Protein AF-A0A3B3ZBQ8-F1 (afdb_monomer_lite)

Secondary structure (DSSP, 8-state):
-PPPEEEEEEETTEEEEEEE-----SS-HHHHHHHHHHHHHHHHHHHHHHHHHHTT-HHHHHHHHHHHHHHHHHHHHHHHHHHT---------HHHHHHHHHHHHHHHHHHHHHHHHHHHHHHHHHHHHHHHHHHHHHHHHHHHHHHHHHHHHHHHHHHHHHHHHHHHHHHHHHHHHHHHHHHHHHHHHHHHHHHHHHHHHHHHHHHHHHHHHHHHHHHHHHHHHHHHHHHHHHHHHHHHHHHHHHHHHHHHHHHHHHHHHHHHHHHHHHHHHHTTPPPPP------------------------------------

Structure (mmCIF, N/CA/C/O backbone):
data_AF-A0A3B3ZBQ8-F1
#
_entry.id   AF-A0A3B3ZBQ8-F1
#
loop_
_atom_site.group_PDB
_atom_site.id
_atom_site.type_symbol
_atom_site.label_atom_id
_atom_site.label_alt_id
_atom_site.label_comp_id
_atom_site.label_asym_id
_atom_site.label_entity_id
_atom_site.label_seq_id
_atom_site.pdbx_PDB_ins_code
_atom_site.Cartn_x
_atom_site.Cartn_y
_atom_site.Cartn_z
_atom_site.occupancy
_atom_site.B_iso_or_equiv
_atom_site.auth_seq_id
_atom_site.auth_comp_id
_atom_site.auth_asym_id
_atom_site.auth_atom_id
_atom_site.pdbx_PDB_model_num
ATOM 1 N N . MET A 1 1 ? 79.079 27.657 -55.762 1.00 38.38 1 MET A N 1
ATOM 2 C CA . MET A 1 1 ? 77.799 27.705 -56.500 1.00 38.38 1 MET A CA 1
ATOM 3 C C . MET A 1 1 ? 76.818 28.435 -55.604 1.00 38.38 1 MET A C 1
ATOM 5 O O . MET A 1 1 ? 76.454 27.880 -54.581 1.00 38.38 1 MET A O 1
ATOM 9 N N . HIS A 1 2 ? 76.518 29.702 -55.894 1.00 36.97 2 HIS A N 1
ATOM 10 C CA . HIS A 1 2 ? 75.543 30.474 -55.121 1.00 36.97 2 HIS A CA 1
ATOM 11 C C . HIS A 1 2 ? 74.153 30.200 -55.690 1.00 36.97 2 HIS A C 1
ATOM 13 O O . HIS A 1 2 ? 73.932 30.408 -56.883 1.00 36.97 2 HIS A O 1
ATOM 19 N N . THR A 1 3 ? 73.242 29.708 -54.856 1.00 39.22 3 THR A N 1
ATOM 20 C CA . THR A 1 3 ? 71.866 29.401 -55.254 1.00 39.22 3 THR A CA 1
ATOM 21 C C . THR A 1 3 ? 70.959 30.504 -54.725 1.00 39.22 3 THR A C 1
ATOM 23 O O . THR A 1 3 ? 70.872 30.712 -53.517 1.00 39.22 3 THR A O 1
ATOM 26 N N . TYR A 1 4 ? 70.309 31.238 -55.626 1.00 40.91 4 TYR A N 1
ATOM 27 C CA . TYR A 1 4 ? 69.348 32.277 -55.266 1.00 40.91 4 TYR A CA 1
ATOM 28 C C . TYR A 1 4 ? 67.950 31.665 -55.195 1.00 40.91 4 TYR A C 1
ATOM 30 O O . TYR A 1 4 ? 67.520 31.016 -56.147 1.00 40.91 4 TYR A O 1
ATOM 38 N N . CYS A 1 5 ? 67.242 31.882 -54.087 1.00 38.03 5 CYS A N 1
ATOM 39 C CA . CYS A 1 5 ? 65.836 31.517 -53.957 1.00 38.03 5 CYS A CA 1
ATOM 40 C C . CYS A 1 5 ? 65.014 32.806 -53.856 1.00 38.03 5 CYS A C 1
ATOM 42 O O . CYS A 1 5 ? 65.207 33.599 -52.933 1.00 38.03 5 CYS A O 1
ATOM 44 N N . PHE A 1 6 ? 64.143 33.042 -54.837 1.00 39.78 6 PHE A N 1
ATOM 45 C CA . PHE A 1 6 ? 63.241 34.190 -54.849 1.00 39.78 6 PHE A CA 1
ATOM 46 C C . PHE A 1 6 ? 61.875 33.734 -54.354 1.00 39.78 6 PHE A C 1
ATOM 48 O O . PHE A 1 6 ? 61.225 32.919 -55.003 1.00 39.78 6 PHE A O 1
ATOM 55 N N . ILE A 1 7 ? 61.447 34.264 -53.211 1.00 43.44 7 ILE A N 1
ATOM 56 C CA . ILE A 1 7 ? 60.104 34.028 -52.683 1.00 43.44 7 ILE A CA 1
ATOM 57 C C . ILE A 1 7 ? 59.289 35.291 -52.951 1.00 43.44 7 ILE A C 1
ATOM 59 O O . ILE A 1 7 ? 59.599 36.370 -52.441 1.00 43.44 7 ILE A O 1
ATOM 63 N N . THR A 1 8 ? 58.273 35.162 -53.801 1.00 39.56 8 THR A N 1
ATOM 64 C CA . THR A 1 8 ? 57.335 36.231 -54.148 1.00 39.56 8 THR A CA 1
ATOM 65 C C . THR A 1 8 ? 56.015 36.008 -53.422 1.00 39.56 8 THR A C 1
ATOM 67 O O . THR A 1 8 ? 55.265 35.088 -53.737 1.00 39.56 8 THR A O 1
ATOM 70 N N . SER A 1 9 ? 55.720 36.873 -52.453 1.00 40.28 9 SER A N 1
ATOM 71 C CA . SER A 1 9 ? 54.453 36.850 -51.718 1.00 40.28 9 SER A CA 1
ATOM 72 C C . SER A 1 9 ? 53.522 37.940 -52.247 1.00 40.28 9 SER A C 1
ATOM 74 O O . SER A 1 9 ? 53.894 39.115 -52.295 1.00 40.28 9 SER A O 1
ATOM 76 N N . PHE A 1 10 ? 52.304 37.554 -52.635 1.00 40.81 10 PHE A N 1
ATOM 77 C CA . PHE A 1 10 ? 51.291 38.460 -53.180 1.00 40.81 10 PHE A CA 1
ATOM 78 C C . PHE A 1 10 ? 50.211 38.766 -52.140 1.00 40.81 10 PHE A C 1
ATOM 80 O O . PHE A 1 10 ? 49.531 37.866 -51.653 1.00 40.81 10 PHE A O 1
ATOM 87 N N . SER A 1 11 ? 50.021 40.050 -51.836 1.00 35.50 11 SER A N 1
ATOM 88 C CA . SER A 1 11 ? 48.828 40.564 -51.156 1.00 35.50 11 SER A CA 1
ATOM 89 C C . SER A 1 11 ? 48.159 41.601 -52.053 1.00 35.50 11 SER A C 1
ATOM 91 O O . SER A 1 11 ? 48.844 42.270 -52.828 1.00 35.50 11 SER A O 1
ATOM 93 N N . LEU A 1 12 ? 46.828 41.716 -51.964 1.00 45.41 12 LEU A N 1
ATOM 94 C CA . LEU A 1 12 ? 45.914 42.256 -52.984 1.00 45.41 12 LEU A CA 1
ATOM 95 C C . LEU A 1 12 ? 46.216 43.656 -53.561 1.00 45.41 12 LEU A C 1
ATOM 97 O O . LEU A 1 12 ? 45.524 44.050 -54.490 1.00 45.41 12 LEU A O 1
ATOM 101 N N . ASN A 1 13 ? 47.210 44.404 -53.073 1.00 38.91 13 ASN A N 1
ATOM 102 C CA . ASN A 1 13 ? 47.628 45.684 -53.662 1.00 38.91 13 ASN A CA 1
ATOM 103 C C . ASN A 1 13 ? 49.138 45.997 -53.573 1.00 38.91 13 ASN A C 1
ATOM 105 O O . ASN A 1 13 ? 49.531 47.127 -53.848 1.00 38.91 13 ASN A O 1
ATOM 109 N N . HIS A 1 14 ? 50.011 45.046 -53.218 1.00 37.78 14 HIS A N 1
ATOM 110 C CA . HIS A 1 14 ? 51.462 45.284 -53.257 1.00 37.78 14 HIS A CA 1
ATOM 111 C C . HIS A 1 14 ? 52.263 43.982 -53.393 1.00 37.78 14 HIS A C 1
ATOM 113 O O . HIS A 1 14 ? 52.005 43.006 -52.688 1.00 37.78 14 HIS A O 1
ATOM 119 N N . CYS A 1 15 ? 53.265 43.990 -54.277 1.00 40.03 15 CYS A N 1
ATOM 120 C CA . CYS A 1 15 ? 54.221 42.895 -54.440 1.00 40.03 15 CYS A CA 1
ATOM 121 C C . CYS A 1 15 ? 55.494 43.216 -53.649 1.00 40.03 15 CYS A C 1
ATOM 123 O O . CYS A 1 15 ? 56.128 44.243 -53.898 1.00 40.03 15 CYS A O 1
ATOM 125 N N . TYR A 1 16 ? 55.880 42.340 -52.720 1.00 39.16 16 TYR A N 1
ATOM 126 C CA . TYR A 1 16 ? 57.160 42.426 -52.017 1.00 39.16 16 TYR A CA 1
ATOM 127 C C . TYR A 1 16 ? 58.038 41.247 -52.434 1.00 39.16 16 TYR A C 1
ATOM 129 O O . TYR A 1 16 ? 57.636 40.090 -52.328 1.00 39.16 16 TYR A O 1
ATOM 137 N N . VAL A 1 17 ? 59.235 41.554 -52.938 1.00 40.78 17 VAL A N 1
ATOM 138 C CA . VAL A 1 17 ? 60.257 40.559 -53.281 1.00 40.78 17 VAL A CA 1
ATOM 139 C C . VAL A 1 17 ? 61.280 40.558 -52.156 1.00 40.78 17 VAL A C 1
ATOM 141 O O . VAL A 1 17 ? 62.026 41.523 -51.995 1.00 40.78 17 VAL A O 1
ATOM 144 N N . THR A 1 18 ? 61.308 39.495 -51.358 1.00 43.88 18 THR A N 1
ATOM 145 C CA . THR A 1 18 ? 62.316 39.339 -50.306 1.00 43.88 18 THR A CA 1
ATOM 146 C C . THR A 1 18 ? 63.452 38.476 -50.840 1.00 43.88 18 THR A C 1
ATOM 148 O O . THR A 1 18 ? 63.268 37.299 -51.144 1.00 43.88 18 THR A O 1
ATOM 151 N N . GLN A 1 19 ? 64.637 39.073 -50.979 1.00 38.88 19 GLN A N 1
ATOM 152 C CA . GLN A 1 19 ? 65.845 38.374 -51.406 1.00 38.88 19 GLN A CA 1
ATOM 153 C C . GLN A 1 19 ? 66.508 37.730 -50.185 1.00 38.88 19 GLN A C 1
ATOM 155 O O . GLN A 1 19 ? 67.055 38.428 -49.333 1.00 38.88 19 GLN A O 1
ATOM 160 N N . VAL A 1 20 ? 66.446 36.402 -50.087 1.00 44.41 20 VAL A N 1
ATOM 161 C CA . VAL A 1 20 ? 67.058 35.656 -48.979 1.00 44.41 20 VAL A CA 1
ATOM 162 C C . VAL A 1 20 ? 68.385 35.063 -49.445 1.00 44.41 20 VAL A C 1
ATOM 164 O O . VAL A 1 20 ? 68.441 34.315 -50.421 1.00 44.41 20 VAL A O 1
ATOM 167 N N . TYR A 1 21 ? 69.467 35.428 -48.755 1.00 39.44 21 TYR A N 1
ATOM 168 C CA . TYR A 1 21 ? 70.823 34.960 -49.035 1.00 39.44 21 TYR A CA 1
ATOM 169 C C . TYR A 1 21 ? 71.091 33.674 -48.247 1.00 39.44 21 TYR A C 1
ATOM 171 O O . TYR A 1 21 ? 71.061 33.689 -47.018 1.00 39.44 21 TYR A O 1
ATOM 179 N N . LEU A 1 22 ? 71.345 32.560 -48.936 1.00 49.56 22 LEU A N 1
ATOM 180 C CA . LEU A 1 22 ? 71.724 31.295 -48.302 1.00 49.56 22 LEU A CA 1
ATOM 181 C C . LEU A 1 22 ? 73.200 31.009 -48.583 1.00 49.56 22 LEU A C 1
ATOM 183 O O . LEU A 1 22 ? 73.598 30.665 -49.696 1.00 49.56 22 LEU A O 1
ATOM 187 N N . GLU A 1 23 ? 74.022 31.184 -47.552 1.00 40.66 23 GLU A N 1
ATOM 188 C CA . GLU A 1 23 ? 75.456 30.923 -47.605 1.00 40.66 23 GLU A CA 1
ATOM 189 C C . GLU A 1 23 ? 75.721 29.416 -47.471 1.00 40.66 23 GLU A C 1
ATOM 191 O O . GLU A 1 23 ? 75.316 28.769 -46.505 1.00 40.66 23 GLU A O 1
ATOM 196 N N . SER A 1 24 ? 76.353 28.829 -48.490 1.00 45.34 24 SER A N 1
ATOM 197 C CA . SER A 1 24 ? 76.586 27.384 -48.575 1.00 45.34 24 SER A CA 1
ATOM 198 C C . SER A 1 24 ? 77.761 26.960 -47.692 1.00 45.34 24 SER A C 1
ATOM 200 O O . SER A 1 24 ? 78.919 27.192 -48.039 1.00 45.34 24 SER A O 1
ATOM 202 N N . ARG A 1 25 ? 77.470 26.296 -46.568 1.00 49.44 25 ARG A N 1
ATOM 203 C CA . ARG A 1 25 ? 78.462 25.599 -45.733 1.00 49.44 25 ARG A CA 1
ATOM 204 C C . ARG A 1 25 ? 78.561 24.126 -46.183 1.00 49.44 25 ARG A C 1
ATOM 206 O O . ARG A 1 25 ? 77.513 23.510 -46.362 1.00 49.44 25 ARG A O 1
ATOM 213 N N . PRO A 1 26 ? 79.761 23.546 -46.392 1.00 50.75 26 PRO A N 1
ATOM 214 C CA . PRO A 1 26 ? 79.915 22.351 -47.230 1.00 50.75 26 PRO A CA 1
ATOM 215 C C . PRO A 1 26 ? 79.671 20.996 -46.542 1.00 50.75 26 PRO A C 1
ATOM 217 O O . PRO A 1 26 ? 79.907 19.973 -47.171 1.00 50.75 26 PRO A O 1
ATOM 220 N N . ASP A 1 27 ? 79.143 20.949 -45.319 1.00 50.38 27 ASP A N 1
ATOM 221 C CA . ASP A 1 27 ? 78.947 19.689 -44.592 1.00 50.38 27 ASP A CA 1
ATOM 222 C C . ASP A 1 27 ? 77.477 19.517 -44.197 1.00 50.38 27 ASP A C 1
ATOM 224 O O . ASP A 1 27 ? 77.058 20.024 -43.160 1.00 50.38 27 ASP A O 1
ATOM 228 N N . THR A 1 28 ? 76.693 18.864 -45.071 1.00 56.41 28 THR A N 1
ATOM 229 C CA . THR A 1 28 ? 75.415 18.124 -44.852 1.00 56.41 28 THR A CA 1
ATOM 230 C C . THR A 1 28 ? 74.506 18.196 -46.094 1.00 56.41 28 THR A C 1
ATOM 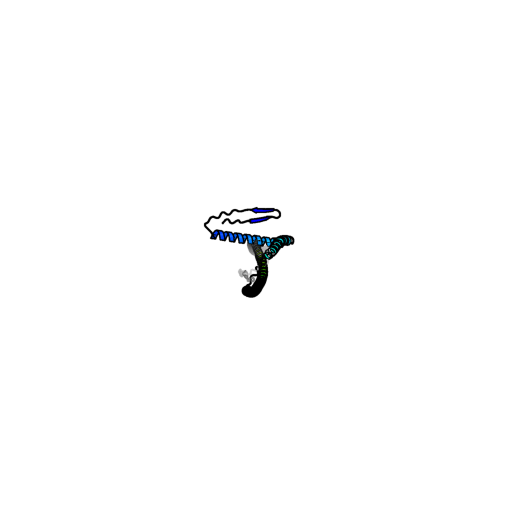232 O O . THR A 1 28 ? 73.395 18.727 -46.068 1.00 56.41 28 THR A O 1
ATOM 235 N N . ALA A 1 29 ? 74.967 17.630 -47.215 1.00 56.66 29 ALA A N 1
ATOM 236 C CA . ALA A 1 29 ? 74.218 17.610 -48.478 1.00 56.66 29 ALA A CA 1
ATOM 237 C C . ALA A 1 29 ? 72.830 16.936 -48.362 1.00 56.66 29 ALA A C 1
ATOM 239 O O . ALA A 1 29 ? 71.871 17.392 -48.982 1.00 56.66 29 ALA A O 1
ATOM 240 N N . GLU A 1 30 ? 72.691 15.909 -47.517 1.00 56.16 30 GLU A N 1
ATOM 241 C CA . GLU A 1 30 ? 71.420 15.190 -47.326 1.00 56.16 30 GLU A CA 1
ATOM 242 C C . GLU A 1 30 ? 70.378 16.007 -46.545 1.00 56.16 30 GLU A C 1
ATOM 244 O O . GLU A 1 30 ? 69.201 16.024 -46.908 1.00 56.16 30 GLU A O 1
ATOM 249 N N . SER A 1 31 ? 70.807 16.758 -45.523 1.00 55.59 31 SER A N 1
ATOM 250 C CA . SER A 1 31 ? 69.916 17.648 -44.762 1.00 55.59 31 SER A CA 1
ATOM 251 C C . SER A 1 31 ? 69.449 18.825 -45.622 1.00 55.59 31 SER A C 1
ATOM 253 O O . SER A 1 31 ? 68.286 19.230 -45.571 1.00 55.59 31 SER A O 1
ATOM 255 N N . HIS A 1 32 ? 70.322 19.339 -46.493 1.00 58.81 32 HIS A N 1
ATOM 256 C CA . HIS A 1 32 ? 69.963 20.406 -47.425 1.00 58.81 32 HIS A CA 1
ATOM 257 C C . HIS A 1 32 ? 68.934 19.935 -48.467 1.00 58.81 32 HIS A C 1
ATOM 259 O O . HIS A 1 32 ? 67.969 20.641 -48.752 1.00 58.81 32 HIS A O 1
ATOM 265 N N . GLN A 1 33 ? 69.068 18.705 -48.973 1.00 62.50 33 GLN A N 1
ATOM 266 C CA . GLN A 1 33 ? 68.118 18.124 -49.925 1.00 62.50 33 GLN A CA 1
ATOM 267 C C . GLN A 1 33 ? 66.750 17.815 -49.294 1.00 62.50 33 GLN A C 1
ATOM 269 O O . GLN A 1 33 ? 65.720 17.980 -49.951 1.00 62.50 33 GLN A O 1
ATOM 274 N N . HIS A 1 34 ? 66.721 17.399 -48.025 1.00 62.59 34 HIS A N 1
ATOM 275 C CA . HIS A 1 34 ? 65.474 17.170 -47.293 1.00 62.59 34 HIS A CA 1
ATOM 276 C C . HIS A 1 34 ? 64.717 18.478 -47.021 1.00 62.59 34 HIS A C 1
ATOM 278 O O . HIS A 1 34 ? 63.519 18.553 -47.284 1.00 62.59 34 HIS A O 1
ATOM 284 N N . ASN A 1 35 ? 65.425 19.531 -46.600 1.00 66.25 35 ASN A N 1
ATOM 285 C CA . ASN A 1 35 ? 64.828 20.853 -46.402 1.00 66.25 35 ASN A CA 1
ATOM 286 C C . ASN A 1 35 ? 64.295 21.451 -47.713 1.00 66.25 35 ASN A C 1
ATOM 288 O O . ASN A 1 35 ? 63.220 22.040 -47.720 1.00 66.25 35 ASN A O 1
ATOM 292 N N . LEU A 1 36 ? 64.990 21.247 -48.838 1.00 61.31 36 LEU A N 1
ATOM 293 C CA . LEU A 1 36 ? 64.499 21.678 -50.151 1.00 61.31 36 LEU A CA 1
ATOM 294 C C . LEU A 1 36 ? 63.245 20.914 -50.596 1.00 61.31 36 LEU A C 1
ATOM 296 O O . LEU A 1 36 ? 62.376 21.512 -51.221 1.00 61.31 36 LEU A O 1
ATOM 300 N N . ARG A 1 37 ? 63.121 19.620 -50.266 1.00 66.12 37 ARG A N 1
ATOM 301 C CA . ARG A 1 37 ? 61.885 18.859 -50.525 1.00 66.12 37 ARG A CA 1
ATOM 302 C C . ARG A 1 37 ? 60.722 19.361 -49.682 1.00 66.12 37 ARG A C 1
ATOM 304 O O . ARG A 1 37 ? 59.669 19.617 -50.244 1.00 66.12 37 ARG A O 1
ATOM 311 N N . MET A 1 38 ? 60.939 19.557 -48.383 1.00 65.06 38 MET A N 1
ATOM 312 C CA . MET A 1 38 ? 59.916 20.089 -47.478 1.00 65.06 38 MET A CA 1
ATOM 313 C C . MET A 1 38 ? 59.425 21.465 -47.935 1.00 65.06 38 MET A C 1
ATOM 315 O O . MET A 1 38 ? 58.224 21.686 -48.034 1.00 65.06 38 MET A O 1
ATOM 319 N N . LEU A 1 39 ? 60.345 22.357 -48.315 1.00 68.94 39 LEU A N 1
ATOM 320 C CA . LEU A 1 39 ? 59.983 23.678 -48.824 1.00 68.94 39 LEU A CA 1
ATOM 321 C C . LEU A 1 39 ? 59.207 23.591 -50.150 1.00 68.94 39 LEU A C 1
ATOM 323 O O . LEU A 1 39 ? 58.294 24.373 -50.383 1.00 68.94 39 LEU A O 1
ATOM 327 N N . ASN A 1 40 ? 59.551 22.643 -51.025 1.00 69.25 40 ASN A N 1
ATOM 328 C CA . ASN A 1 40 ? 58.870 22.455 -52.308 1.00 69.25 40 ASN A CA 1
ATOM 329 C C . ASN A 1 40 ? 57.463 21.849 -52.149 1.00 69.25 40 ASN A C 1
ATOM 331 O O . ASN A 1 40 ? 56.545 22.212 -52.887 1.00 69.25 40 ASN A O 1
ATOM 335 N N . ASP A 1 41 ? 57.282 20.969 -51.164 1.00 67.06 41 ASP A N 1
ATOM 336 C CA . ASP A 1 41 ? 55.982 20.393 -50.813 1.00 67.06 41 ASP A CA 1
ATOM 337 C C . ASP A 1 41 ? 55.073 21.446 -50.158 1.00 67.06 41 ASP A C 1
ATOM 339 O O . ASP A 1 41 ? 53.898 21.551 -50.512 1.00 67.06 41 ASP A O 1
ATOM 343 N N . GLU A 1 42 ? 55.617 22.294 -49.279 1.00 67.38 42 GLU A N 1
ATOM 344 C CA . GLU A 1 42 ? 54.887 23.427 -48.695 1.00 67.38 42 GLU A CA 1
ATOM 345 C C . GLU A 1 42 ? 54.507 24.470 -49.756 1.00 67.38 42 GLU A C 1
ATOM 347 O O . GLU A 1 42 ? 53.364 24.926 -49.799 1.00 67.38 42 GLU A O 1
ATOM 352 N N . VAL A 1 43 ? 55.422 24.809 -50.671 1.00 65.25 43 VAL A N 1
ATOM 353 C CA . VAL A 1 43 ? 55.133 25.715 -51.796 1.00 65.25 43 VAL A CA 1
ATOM 354 C C . VAL A 1 43 ? 54.084 25.111 -52.734 1.00 65.25 43 VAL A C 1
ATOM 356 O O . VAL A 1 43 ? 53.203 25.842 -53.187 1.00 65.25 43 VAL A O 1
ATOM 359 N N . SER A 1 44 ? 54.112 23.795 -52.975 1.00 67.31 44 SER A N 1
ATOM 360 C CA . SER A 1 44 ? 53.078 23.104 -53.761 1.00 67.31 44 SER A CA 1
ATOM 361 C C . SER A 1 44 ? 51.716 23.142 -53.077 1.00 67.31 44 SER A C 1
ATOM 363 O O . SER A 1 44 ? 50.730 23.462 -53.733 1.00 67.31 44 SER A O 1
ATOM 365 N N . GLN A 1 45 ? 51.644 22.894 -51.765 1.00 58.62 45 GLN A N 1
ATOM 366 C CA . GLN A 1 45 ? 50.386 23.000 -51.018 1.00 58.62 45 GLN A CA 1
ATOM 367 C C . GLN A 1 45 ? 49.840 24.430 -51.023 1.00 58.62 45 GLN A C 1
ATOM 369 O O . GLN A 1 45 ? 48.645 24.636 -51.227 1.00 58.62 45 GLN A O 1
ATOM 374 N N . ILE A 1 46 ? 50.703 25.436 -50.859 1.00 64.31 46 ILE A N 1
ATOM 375 C CA . ILE A 1 46 ? 50.297 26.844 -50.926 1.00 64.31 46 ILE A CA 1
ATOM 376 C C . ILE A 1 46 ? 49.816 27.198 -52.340 1.00 64.31 46 ILE A C 1
ATOM 378 O O . ILE A 1 46 ? 48.799 27.880 -52.482 1.00 64.31 46 ILE A O 1
ATOM 382 N N . GLN A 1 47 ? 50.486 26.717 -53.391 1.00 53.78 47 GLN A N 1
ATOM 383 C CA . GLN A 1 47 ? 50.047 26.900 -54.778 1.00 53.78 47 GLN A CA 1
ATOM 384 C C . GLN A 1 47 ? 48.714 26.203 -55.061 1.00 53.78 47 GLN A C 1
ATOM 386 O O . GLN A 1 47 ? 47.863 26.789 -55.723 1.00 53.78 47 GLN A O 1
ATOM 391 N N . GLU A 1 48 ? 48.495 25.003 -54.529 1.00 61.78 48 GLU A N 1
ATOM 392 C CA . GLU A 1 48 ? 47.262 24.237 -54.706 1.00 61.78 48 GLU A CA 1
ATOM 393 C C . GLU A 1 48 ? 46.078 24.910 -53.995 1.00 61.78 48 GLU A C 1
ATOM 395 O O . GLU A 1 48 ? 45.030 25.129 -54.602 1.00 61.78 48 GLU A O 1
ATOM 400 N N . VAL A 1 49 ? 46.272 25.355 -52.750 1.00 59.81 49 VAL A N 1
ATOM 401 C CA . VAL A 1 49 ? 45.277 26.125 -51.985 1.00 59.81 49 VAL A CA 1
ATOM 402 C C . VAL A 1 49 ? 44.980 27.465 -52.659 1.00 59.81 49 VAL A C 1
ATOM 404 O O . VAL A 1 49 ? 43.822 27.875 -52.742 1.00 59.81 49 VAL A O 1
ATOM 407 N N . THR A 1 50 ? 45.999 28.122 -53.216 1.00 59.72 50 THR A N 1
ATOM 408 C CA . THR A 1 50 ? 45.830 29.356 -53.996 1.00 59.72 50 THR A CA 1
ATOM 409 C C . THR A 1 50 ? 45.031 29.089 -55.272 1.00 59.72 50 THR A C 1
ATOM 411 O O . THR A 1 50 ? 44.130 29.858 -55.592 1.00 59.72 50 THR A O 1
ATOM 414 N N . LEU A 1 51 ? 45.279 27.979 -55.969 1.00 57.59 51 LEU A N 1
ATOM 415 C CA . LEU A 1 51 ? 44.546 27.594 -57.177 1.00 57.59 51 LEU A CA 1
ATOM 416 C C . LEU A 1 51 ? 43.074 27.262 -56.876 1.00 57.59 51 LEU A C 1
ATOM 418 O O . LEU A 1 51 ? 42.189 27.641 -57.643 1.00 57.59 51 LEU A O 1
ATOM 422 N N . MET A 1 52 ? 42.797 26.627 -55.732 1.00 57.53 52 MET A N 1
ATOM 423 C CA . MET A 1 52 ? 41.430 26.351 -55.276 1.00 57.53 52 MET A CA 1
ATOM 424 C C . MET A 1 52 ? 40.687 27.625 -54.834 1.00 57.53 52 MET A C 1
ATOM 426 O O . MET A 1 52 ? 39.519 27.795 -55.182 1.00 57.53 52 MET A O 1
ATOM 430 N N . LEU A 1 53 ? 41.355 28.557 -54.138 1.00 51.78 53 LEU A N 1
ATOM 431 C CA . LEU A 1 53 ? 40.783 29.857 -53.743 1.00 51.78 53 LEU A CA 1
ATOM 432 C C . LEU A 1 53 ? 40.540 30.789 -54.942 1.00 51.78 53 LEU A C 1
ATOM 434 O O . LEU A 1 53 ? 39.524 31.481 -54.991 1.00 51.78 53 LEU A O 1
ATOM 438 N N . PHE A 1 54 ? 41.434 30.792 -55.935 1.00 50.69 54 PHE A N 1
ATOM 439 C CA . PHE A 1 54 ? 41.272 31.584 -57.160 1.00 50.69 54 PHE A CA 1
ATOM 440 C C . PHE A 1 54 ? 40.248 30.987 -58.145 1.00 50.69 54 PHE A C 1
ATOM 442 O O . PHE A 1 54 ? 39.707 31.721 -58.975 1.00 50.69 54 PHE A O 1
ATOM 449 N N . GLY A 1 55 ? 39.914 29.696 -58.020 1.00 49.34 55 GLY A N 1
ATOM 450 C CA . GLY A 1 55 ? 38.963 28.978 -58.879 1.00 49.34 55 GLY A CA 1
ATOM 451 C C . GLY A 1 55 ? 37.489 29.398 -58.759 1.00 49.34 55 GLY A C 1
ATOM 452 O O . GLY A 1 55 ? 36.664 28.928 -59.538 1.00 49.34 55 GLY A O 1
ATOM 453 N N . HIS A 1 56 ? 37.142 30.293 -57.829 1.00 52.62 56 HIS A N 1
ATOM 454 C CA . HIS A 1 56 ? 35.759 30.729 -57.588 1.00 52.62 56 HIS A CA 1
ATOM 455 C C . HIS A 1 56 ? 35.403 32.123 -58.147 1.00 52.62 56 HIS A C 1
ATOM 457 O O . HIS A 1 56 ? 34.279 32.579 -57.932 1.00 52.62 56 HIS A O 1
ATOM 463 N N . SER A 1 57 ? 36.290 32.811 -58.889 1.00 53.28 57 SER A N 1
ATOM 464 C CA . SER A 1 57 ? 35.966 34.127 -59.480 1.00 53.28 57 SER A CA 1
ATOM 465 C C . SER A 1 57 ? 36.268 34.231 -60.990 1.00 53.28 57 SER A C 1
ATOM 467 O O . SER A 1 57 ? 37.369 33.891 -61.428 1.00 53.28 57 SER A O 1
ATOM 469 N N . PRO A 1 58 ? 35.338 34.761 -61.814 1.00 53.78 58 PRO A N 1
ATOM 470 C CA . PRO A 1 58 ? 35.532 34.902 -63.262 1.00 53.78 58 PRO A CA 1
ATOM 471 C C . PRO A 1 58 ? 36.589 35.955 -63.651 1.00 53.78 58 PRO A C 1
ATOM 473 O O . PRO A 1 58 ? 37.016 35.985 -64.802 1.00 53.78 58 PRO A O 1
ATOM 476 N N . LEU A 1 59 ? 37.059 36.788 -62.710 1.00 56.34 59 LEU A N 1
ATOM 477 C CA . LEU A 1 59 ? 38.167 37.722 -62.949 1.00 56.34 59 LEU A CA 1
ATOM 478 C C . LEU A 1 59 ? 39.543 37.029 -62.990 1.00 56.34 59 LEU A C 1
ATOM 480 O O . LEU A 1 59 ? 40.451 37.534 -63.644 1.00 56.34 59 LEU A O 1
ATOM 484 N N . SER A 1 60 ? 39.715 35.868 -62.347 1.00 56.72 60 SER A N 1
ATOM 485 C CA . SER A 1 60 ? 41.012 35.171 -62.250 1.00 56.72 60 SER A CA 1
ATOM 486 C C . SER A 1 60 ? 41.483 34.554 -63.575 1.00 56.72 60 SER A C 1
ATOM 488 O O . SER A 1 60 ? 42.652 34.684 -63.946 1.00 56.72 60 SER A O 1
ATOM 490 N N . LEU A 1 61 ? 40.561 33.955 -64.335 1.00 56.22 61 LEU A N 1
ATOM 491 C CA . LEU A 1 61 ? 40.835 33.388 -65.663 1.00 56.22 61 LEU A CA 1
ATOM 492 C C . LEU A 1 61 ? 41.340 34.452 -66.651 1.00 56.22 61 LEU A C 1
ATOM 494 O O . LEU A 1 61 ? 42.177 34.155 -67.503 1.00 56.22 61 LEU A O 1
ATOM 498 N N . PHE A 1 62 ? 40.886 35.700 -66.498 1.00 57.56 62 PHE A N 1
ATOM 499 C CA . PHE A 1 62 ? 41.299 36.825 -67.336 1.00 57.56 62 PHE A CA 1
ATOM 500 C C . PHE A 1 62 ? 42.773 37.204 -67.109 1.00 57.56 62 PHE A C 1
ATOM 502 O O . PHE A 1 62 ? 43.506 37.421 -68.071 1.00 57.56 62 PHE A O 1
ATOM 509 N N . TYR A 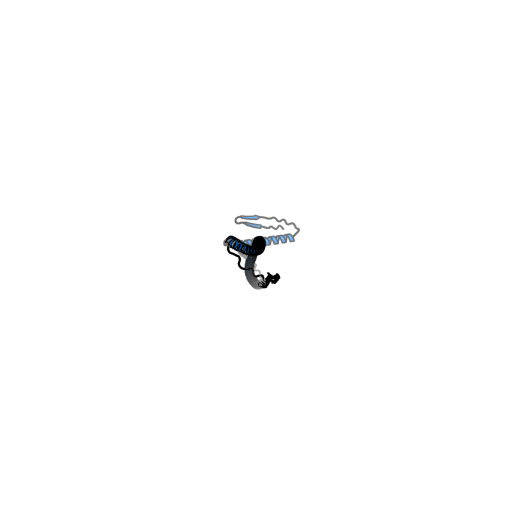1 63 ? 43.241 37.200 -65.856 1.00 58.53 63 TYR A N 1
ATOM 510 C CA . TYR A 1 63 ? 44.644 37.481 -65.521 1.00 58.53 63 TYR A CA 1
ATOM 511 C C . TYR A 1 63 ? 45.598 36.346 -65.928 1.00 58.53 63 TYR A C 1
ATOM 513 O O . TYR A 1 63 ? 46.707 36.616 -66.385 1.00 58.53 63 TYR A O 1
ATOM 521 N N . PHE A 1 64 ? 45.170 35.082 -65.828 1.00 56.28 64 PHE A N 1
ATOM 522 C CA . PHE A 1 64 ? 45.992 33.931 -66.223 1.00 56.28 64 PHE A CA 1
ATOM 523 C C . PHE A 1 64 ? 46.160 33.832 -67.752 1.00 56.28 64 PHE A C 1
ATOM 525 O O . PHE A 1 64 ? 47.269 33.613 -68.245 1.00 56.28 64 PHE A O 1
ATOM 532 N N . LEU A 1 65 ? 45.094 34.087 -68.527 1.00 56.66 65 LEU A N 1
ATOM 533 C CA . LEU A 1 65 ? 45.191 34.190 -69.991 1.00 56.66 65 LEU A CA 1
ATOM 534 C C . LEU A 1 65 ? 45.997 35.422 -70.444 1.00 56.66 65 LEU A C 1
ATOM 536 O O . LEU A 1 65 ? 46.739 35.337 -71.426 1.00 56.66 65 LEU A O 1
ATOM 540 N N . ALA A 1 66 ? 45.908 36.547 -69.726 1.00 57.62 66 ALA A N 1
ATOM 541 C CA . ALA A 1 66 ? 46.709 37.741 -70.007 1.00 57.62 66 ALA A CA 1
ATOM 542 C C . ALA A 1 66 ? 48.224 37.523 -69.799 1.00 57.62 66 ALA A C 1
ATOM 544 O O . ALA A 1 66 ? 49.027 38.234 -70.398 1.00 57.62 66 ALA A O 1
ATOM 545 N N . PHE A 1 67 ? 48.626 36.528 -68.997 1.00 57.56 67 PHE A N 1
ATOM 546 C CA . PHE A 1 67 ? 50.036 36.213 -68.737 1.00 57.56 67 PHE A CA 1
ATOM 547 C C . PHE A 1 67 ? 50.619 35.143 -69.684 1.00 57.56 67 PHE A C 1
ATOM 549 O O . PHE A 1 67 ? 51.795 35.213 -70.036 1.00 57.56 67 PHE A O 1
ATOM 556 N N . LEU A 1 68 ? 49.815 34.178 -70.160 1.00 56.00 68 LEU A N 1
ATOM 557 C CA . LEU A 1 68 ? 50.274 33.163 -71.130 1.00 56.00 68 LEU A CA 1
ATOM 558 C C . LEU A 1 68 ? 50.415 33.700 -72.564 1.00 56.00 68 LEU A C 1
ATOM 560 O O . LEU A 1 68 ? 51.245 33.216 -73.335 1.00 56.00 68 LEU A O 1
ATOM 564 N N . THR A 1 69 ? 49.613 34.698 -72.926 1.00 58.19 69 THR A N 1
ATOM 565 C CA . THR A 1 69 ? 49.583 35.298 -74.269 1.00 58.19 69 THR A CA 1
ATOM 566 C C . THR A 1 69 ? 50.919 35.908 -74.732 1.00 58.19 69 THR A C 1
ATOM 568 O O . THR A 1 69 ? 51.316 35.611 -75.862 1.00 58.19 69 THR A O 1
ATOM 571 N N . PRO A 1 70 ? 51.685 36.669 -73.921 1.00 59.44 70 PRO A N 1
ATOM 572 C CA . PRO A 1 70 ? 52.997 37.172 -74.344 1.00 59.44 70 PRO A CA 1
ATOM 573 C C . PRO A 1 70 ? 54.072 36.077 -74.462 1.00 59.44 70 PRO A C 1
ATOM 575 O O . PRO A 1 70 ? 54.947 36.180 -75.318 1.00 59.44 70 PRO A O 1
ATOM 578 N N . VAL A 1 71 ? 53.998 35.001 -73.666 1.00 60.88 71 VAL A N 1
ATOM 579 C CA . VAL A 1 71 ? 54.961 33.879 -73.713 1.00 60.88 71 VAL A CA 1
ATOM 580 C C . VAL A 1 71 ? 54.747 33.014 -74.962 1.00 60.88 71 VAL A C 1
ATOM 582 O O . VAL A 1 71 ? 55.708 32.599 -75.618 1.00 60.88 71 VAL A O 1
ATOM 585 N N . LEU A 1 72 ? 53.487 32.791 -75.346 1.00 57.91 72 LEU A N 1
ATOM 586 C CA . LEU A 1 72 ? 53.148 32.073 -76.577 1.00 57.91 72 LEU A CA 1
ATOM 587 C C . LEU A 1 72 ? 53.505 32.890 -77.835 1.00 57.91 72 LEU A C 1
ATOM 589 O O . LEU A 1 72 ? 53.954 32.334 -78.833 1.00 57.91 72 LEU A O 1
ATOM 593 N N . LEU A 1 73 ? 53.366 34.219 -77.782 1.00 61.94 73 LEU A N 1
ATOM 594 C CA . LEU A 1 73 ? 53.746 35.102 -78.888 1.00 61.94 73 LEU A CA 1
ATOM 595 C C . LEU A 1 73 ? 55.276 35.203 -79.044 1.00 61.94 73 LEU A C 1
ATOM 597 O O . LEU A 1 73 ? 55.783 35.154 -80.162 1.00 61.94 73 LEU A O 1
ATOM 601 N N . ALA A 1 74 ? 56.023 35.267 -77.936 1.00 59.25 74 ALA A N 1
ATOM 602 C CA . ALA A 1 74 ? 57.489 35.288 -77.951 1.00 59.25 74 ALA A CA 1
ATOM 603 C C . ALA A 1 74 ? 58.102 33.986 -78.500 1.00 59.25 74 ALA A C 1
ATOM 605 O O . ALA A 1 74 ? 59.124 34.022 -79.185 1.00 59.25 74 ALA A O 1
ATOM 606 N N . THR A 1 75 ? 57.466 32.839 -78.247 1.00 56.78 75 THR A N 1
ATOM 607 C CA . THR A 1 75 ? 57.910 31.542 -78.787 1.00 56.78 75 THR A CA 1
ATOM 608 C C . THR A 1 75 ? 57.631 31.410 -80.286 1.00 56.78 75 THR A C 1
ATOM 610 O O . THR A 1 75 ? 58.489 30.909 -81.007 1.00 56.78 75 THR A O 1
ATOM 613 N N . LEU A 1 76 ? 56.510 31.941 -80.787 1.00 57.62 76 LEU A N 1
ATOM 614 C CA . LEU A 1 76 ? 56.229 32.022 -82.228 1.00 57.62 76 LEU A CA 1
ATOM 615 C C . LEU A 1 76 ? 57.216 32.934 -82.978 1.00 57.62 76 LEU A C 1
ATOM 617 O O . LEU A 1 76 ? 57.713 32.549 -84.034 1.00 57.62 76 LEU A O 1
ATOM 621 N N . ILE A 1 77 ? 57.570 34.092 -82.407 1.00 59.09 77 ILE A N 1
ATOM 622 C CA . ILE A 1 77 ? 58.556 35.017 -83.000 1.00 59.09 77 ILE A CA 1
ATOM 623 C C . ILE A 1 77 ? 59.957 34.381 -83.055 1.00 59.09 77 ILE A C 1
ATOM 625 O O . ILE A 1 77 ? 60.687 34.573 -84.027 1.00 59.09 77 ILE A O 1
ATOM 629 N N . LEU A 1 78 ? 60.334 33.581 -82.049 1.00 56.47 78 LEU A N 1
ATOM 630 C CA . LEU A 1 78 ? 61.627 32.887 -82.032 1.00 56.47 78 LEU A CA 1
ATOM 631 C C . LEU A 1 78 ? 61.709 31.775 -83.094 1.00 56.47 78 LEU A C 1
ATOM 633 O O . LEU A 1 78 ? 62.777 31.547 -83.662 1.00 56.47 78 LEU A O 1
ATOM 637 N N . ILE A 1 79 ? 60.588 31.114 -83.395 1.00 54.53 79 ILE A N 1
ATOM 638 C CA . ILE A 1 79 ? 60.505 30.085 -84.442 1.00 54.53 79 ILE A CA 1
ATOM 639 C C . ILE A 1 79 ? 60.607 30.720 -85.843 1.00 54.53 79 ILE A C 1
ATOM 641 O O . ILE A 1 79 ? 61.323 30.190 -86.696 1.00 54.53 79 ILE A O 1
ATOM 645 N N . ASP A 1 80 ? 59.999 31.889 -86.068 1.00 46.59 80 ASP A N 1
ATOM 646 C CA . ASP A 1 80 ? 60.132 32.639 -87.333 1.00 46.59 80 ASP A CA 1
ATOM 647 C C . ASP A 1 80 ? 61.574 33.135 -87.565 1.00 46.59 80 ASP A C 1
ATOM 649 O O . ASP A 1 80 ? 62.124 33.045 -88.670 1.00 46.59 80 ASP A O 1
ATOM 653 N N . HIS A 1 81 ? 62.246 33.585 -86.499 1.00 53.69 81 HIS A N 1
ATOM 654 C CA . HIS A 1 81 ? 63.627 34.065 -86.583 1.00 53.69 81 HIS A CA 1
ATOM 655 C C . HIS A 1 81 ? 64.655 32.929 -86.749 1.00 53.69 81 HIS A C 1
ATOM 657 O O . HIS A 1 81 ? 65.686 33.126 -87.396 1.00 53.69 81 HIS A O 1
ATOM 663 N N . ALA A 1 82 ? 64.373 31.732 -86.217 1.00 46.69 82 ALA A N 1
ATOM 664 C CA . ALA A 1 82 ? 65.204 30.538 -86.395 1.00 46.69 82 ALA A CA 1
ATOM 665 C C . ALA A 1 82 ? 65.042 29.895 -87.786 1.00 46.69 82 ALA A C 1
ATOM 667 O O . ALA A 1 82 ? 65.983 29.290 -88.297 1.00 46.69 82 ALA A O 1
ATOM 668 N N . THR A 1 83 ? 63.886 30.071 -88.434 1.00 46.25 83 THR A N 1
ATOM 669 C CA . THR A 1 83 ? 63.634 29.553 -89.793 1.00 46.25 83 THR A CA 1
ATOM 670 C C . THR A 1 83 ? 64.332 30.396 -90.875 1.00 46.25 83 THR A C 1
ATOM 672 O O . THR A 1 83 ? 64.588 29.917 -91.978 1.00 46.25 83 THR A O 1
ATOM 675 N N . SER A 1 84 ? 64.731 31.629 -90.543 1.00 46.06 84 SER A N 1
ATOM 676 C CA . SER A 1 84 ? 65.356 32.587 -91.469 1.00 46.06 84 SER A CA 1
ATOM 677 C C . SER A 1 84 ? 66.888 32.460 -91.608 1.00 46.06 84 SER A C 1
ATOM 679 O O . SER A 1 84 ? 67.492 33.199 -92.382 1.00 46.06 84 SER A O 1
ATOM 681 N N . CYS A 1 85 ? 67.534 31.515 -90.912 1.00 43.28 85 CYS A N 1
ATOM 682 C CA . CYS A 1 85 ? 68.985 31.282 -90.976 1.00 43.28 85 CYS A CA 1
ATOM 683 C C . CYS A 1 85 ? 69.316 29.808 -91.270 1.00 43.28 85 CYS A C 1
ATOM 685 O O . CYS A 1 85 ? 69.833 29.088 -90.420 1.00 43.28 85 CYS A O 1
ATOM 687 N N . LEU A 1 86 ? 69.060 29.360 -92.500 1.00 37.53 86 LEU A N 1
ATOM 688 C CA . LEU A 1 86 ? 69.664 28.144 -93.053 1.00 37.53 86 LEU A CA 1
ATOM 689 C C . LEU A 1 86 ? 70.364 28.492 -94.375 1.00 37.53 86 LEU A C 1
ATOM 691 O O . LEU A 1 86 ? 69.688 28.669 -95.390 1.00 37.53 86 LEU A O 1
ATOM 695 N N . PRO A 1 87 ? 71.705 28.602 -94.408 1.00 41.50 87 PRO A N 1
ATOM 696 C CA . PRO A 1 87 ? 72.423 28.666 -95.669 1.00 41.50 87 PRO A CA 1
ATOM 697 C C . PRO A 1 87 ? 72.384 27.278 -96.318 1.00 41.50 87 PRO A C 1
ATOM 699 O O . PRO A 1 87 ? 73.050 26.341 -95.882 1.00 41.50 87 PRO A O 1
ATOM 702 N N . VAL A 1 88 ? 71.583 27.147 -97.375 1.00 42.69 88 VAL A N 1
ATOM 703 C CA . VAL A 1 88 ? 71.601 25.995 -98.280 1.00 42.69 88 VAL A CA 1
ATOM 704 C C . VAL A 1 88 ? 72.894 26.063 -99.093 1.00 42.69 88 VAL A C 1
ATOM 706 O O . VAL A 1 88 ? 72.970 26.765 -100.099 1.00 42.69 88 VAL A O 1
ATOM 709 N N . GLN A 1 89 ? 73.933 25.349 -98.657 1.00 41.03 89 GLN A N 1
ATOM 710 C CA . GLN A 1 89 ? 75.033 24.985 -99.546 1.00 41.03 89 GLN A CA 1
ATOM 711 C C . GLN A 1 89 ? 74.616 23.746 -100.339 1.00 41.03 89 GLN A C 1
ATOM 713 O O . GLN A 1 89 ? 74.656 22.623 -99.847 1.00 41.03 89 GLN A O 1
ATOM 718 N N . ALA A 1 90 ? 74.179 23.974 -101.577 1.00 44.53 90 ALA A N 1
ATOM 719 C CA . ALA A 1 90 ? 73.985 22.933 -102.575 1.00 44.53 90 ALA A CA 1
ATOM 720 C C . ALA A 1 90 ? 75.356 22.520 -103.136 1.00 44.53 90 ALA A C 1
ATOM 722 O O . ALA A 1 90 ? 75.825 23.065 -104.133 1.00 44.53 90 ALA A O 1
ATOM 723 N N . GLY A 1 91 ? 76.008 21.592 -102.436 1.00 39.50 91 GLY A N 1
ATOM 724 C CA . GLY A 1 91 ? 77.127 20.794 -102.930 1.00 39.50 91 GLY A CA 1
ATOM 725 C C . GLY A 1 91 ? 76.668 19.347 -103.116 1.00 39.50 91 GLY A C 1
ATOM 726 O O . GLY A 1 91 ? 75.957 18.805 -102.278 1.00 39.50 91 GLY A O 1
ATOM 727 N N . ASP A 1 92 ? 77.020 18.765 -104.252 1.00 51.34 92 ASP A N 1
ATOM 728 C CA . ASP A 1 92 ? 76.537 17.506 -104.824 1.00 51.34 92 ASP A CA 1
ATOM 729 C C . ASP A 1 92 ? 76.748 16.269 -103.914 1.00 51.34 92 ASP A C 1
ATOM 731 O O . ASP A 1 92 ? 77.837 15.710 -103.886 1.00 51.34 92 ASP A O 1
ATOM 735 N N . ASN A 1 93 ? 75.713 15.840 -103.170 1.00 60.22 93 ASN A N 1
ATOM 736 C CA . ASN A 1 93 ? 75.680 14.582 -102.398 1.00 60.22 93 ASN A CA 1
ATOM 737 C C . ASN A 1 93 ? 74.275 13.936 -102.450 1.00 60.22 93 ASN A C 1
ATOM 739 O O . ASN A 1 93 ? 73.461 13.977 -101.516 1.00 60.22 93 ASN A O 1
ATOM 743 N N . GLN A 1 94 ? 73.958 13.329 -103.596 1.00 62.44 94 GLN A N 1
ATOM 744 C CA . GLN A 1 94 ? 72.663 12.691 -103.866 1.00 62.44 94 GLN A CA 1
ATOM 745 C C . GLN A 1 94 ? 72.353 11.515 -102.911 1.00 62.44 94 GLN A C 1
ATOM 747 O O . GLN A 1 94 ? 71.187 11.277 -102.580 1.00 62.44 94 GLN A O 1
ATOM 752 N N . ASP A 1 95 ? 73.382 10.814 -102.424 1.00 72.25 95 ASP A N 1
ATOM 753 C CA . ASP A 1 95 ? 73.245 9.700 -101.479 1.00 72.25 95 ASP A CA 1
ATOM 754 C C . ASP A 1 95 ? 73.006 10.162 -100.036 1.00 72.25 95 ASP A C 1
ATOM 756 O O . ASP A 1 95 ? 72.163 9.582 -99.352 1.00 72.25 95 ASP A O 1
ATOM 760 N N . GLU A 1 96 ? 73.625 11.256 -99.587 1.00 72.56 96 GLU A N 1
ATOM 761 C CA . GLU A 1 96 ? 73.331 11.848 -98.270 1.00 72.56 96 GLU A CA 1
ATOM 762 C C . GLU A 1 96 ? 71.893 12.373 -98.210 1.00 72.56 96 GLU A C 1
ATOM 764 O O . GLU A 1 96 ? 71.192 12.187 -97.218 1.00 72.56 96 GLU A O 1
ATOM 769 N N . THR A 1 97 ? 71.398 12.935 -99.315 1.00 76.75 97 THR A N 1
ATOM 770 C CA . THR A 1 97 ? 70.001 13.379 -99.432 1.00 76.75 97 THR A CA 1
ATOM 771 C C . THR A 1 97 ? 69.020 12.201 -99.332 1.00 76.75 97 THR A C 1
ATOM 773 O O . THR A 1 97 ? 67.954 12.313 -98.715 1.00 76.75 97 THR A O 1
ATOM 776 N N . ARG A 1 98 ? 69.363 11.038 -99.908 1.00 81.81 98 ARG A N 1
ATOM 777 C CA . ARG A 1 98 ? 68.562 9.804 -99.790 1.00 81.81 98 ARG A CA 1
ATOM 778 C C . ARG A 1 98 ? 68.615 9.230 -98.376 1.00 81.81 98 ARG A C 1
ATOM 780 O O . ARG A 1 98 ? 67.561 8.903 -97.830 1.00 81.81 98 ARG A O 1
ATOM 787 N N . GLN A 1 99 ? 69.800 9.171 -97.770 1.00 85.00 99 GLN A N 1
ATOM 788 C CA . GLN A 1 99 ? 69.983 8.722 -96.388 1.00 85.00 99 GLN A CA 1
ATOM 789 C C . GLN A 1 99 ? 69.225 9.613 -95.401 1.00 85.00 99 GLN A C 1
ATOM 791 O O . GLN A 1 99 ? 68.530 9.095 -94.527 1.00 85.00 99 GLN A O 1
ATOM 796 N N . LEU A 1 100 ? 69.266 10.935 -95.585 1.00 88.31 100 LEU A N 1
ATOM 797 C CA . LEU A 1 100 ? 68.503 11.889 -94.785 1.00 88.31 100 LEU A CA 1
ATOM 798 C C . LEU A 1 100 ? 67.000 11.652 -94.940 1.00 88.31 100 LEU A C 1
ATOM 800 O O . LEU A 1 100 ? 66.283 11.559 -93.949 1.00 88.31 100 LEU A O 1
ATOM 804 N N . ARG A 1 101 ? 66.515 11.456 -96.172 1.00 89.06 101 ARG A N 1
ATOM 805 C CA . ARG A 1 101 ? 65.097 11.174 -96.433 1.00 89.06 101 ARG A CA 1
ATOM 806 C C . ARG A 1 101 ? 64.631 9.865 -95.794 1.00 89.06 101 ARG A C 1
ATOM 808 O O . ARG A 1 101 ? 63.505 9.792 -95.300 1.00 89.06 101 ARG A O 1
ATOM 815 N N . GLU A 1 102 ? 65.459 8.826 -95.805 1.00 90.44 102 GLU A N 1
ATOM 816 C CA . GLU A 1 102 ? 65.169 7.575 -95.102 1.00 90.44 102 GLU A CA 1
ATOM 817 C C . GLU A 1 102 ? 65.221 7.734 -93.581 1.00 90.44 102 GLU A C 1
ATOM 819 O O . GLU A 1 102 ? 64.345 7.212 -92.890 1.00 90.44 102 GLU A O 1
ATOM 824 N N . ALA A 1 103 ? 66.193 8.482 -93.054 1.00 91.81 103 ALA A N 1
ATOM 825 C CA . ALA A 1 103 ? 66.291 8.798 -91.634 1.00 91.81 103 ALA A CA 1
ATOM 826 C C . ALA A 1 103 ? 65.050 9.565 -91.151 1.00 91.81 103 ALA A C 1
ATOM 828 O O . ALA A 1 103 ? 64.433 9.162 -90.167 1.00 91.81 103 ALA A O 1
ATOM 829 N N . THR A 1 104 ? 64.593 10.581 -91.892 1.00 91.69 104 THR A N 1
ATOM 830 C CA . THR A 1 104 ? 63.354 11.314 -91.593 1.00 91.69 104 THR A CA 1
ATOM 831 C C . THR A 1 104 ? 62.131 10.396 -91.603 1.00 91.69 104 THR A C 1
ATOM 833 O O . THR A 1 104 ? 61.295 10.484 -90.707 1.00 91.69 104 THR A O 1
ATOM 836 N N . LYS A 1 105 ? 62.020 9.473 -92.571 1.00 94.62 105 LYS A N 1
ATOM 837 C CA . LYS A 1 105 ? 60.912 8.499 -92.612 1.00 94.62 105 LYS A CA 1
ATOM 838 C C . LYS A 1 105 ? 60.923 7.555 -91.407 1.00 94.62 105 LYS A C 1
ATOM 840 O O . LYS A 1 105 ? 59.863 7.309 -90.835 1.00 94.62 105 LYS A O 1
ATOM 845 N N . ARG A 1 106 ? 62.095 7.037 -91.014 1.00 95.06 106 ARG A N 1
ATOM 846 C CA . ARG A 1 106 ? 62.246 6.169 -89.830 1.00 95.06 106 ARG A CA 1
ATOM 847 C C . ARG A 1 106 ? 61.886 6.922 -88.547 1.00 95.06 106 ARG A C 1
ATOM 849 O O . ARG A 1 106 ? 61.111 6.402 -87.752 1.00 95.06 106 ARG A O 1
ATOM 856 N N . LEU A 1 107 ? 62.372 8.154 -88.389 1.00 95.56 107 LEU A N 1
ATOM 857 C CA . LEU A 1 107 ? 62.054 9.007 -87.240 1.00 95.56 107 LEU A CA 1
ATOM 858 C C . LEU A 1 107 ? 60.561 9.350 -87.170 1.00 95.56 107 LEU A C 1
ATOM 860 O O . LEU A 1 107 ? 59.971 9.276 -86.099 1.00 95.56 107 LEU A O 1
ATOM 864 N N . TYR A 1 108 ? 59.919 9.657 -88.301 1.00 94.88 108 TYR A N 1
ATOM 865 C CA . TYR A 1 108 ? 58.478 9.918 -88.340 1.00 94.88 108 TYR A CA 1
ATOM 866 C C . TYR A 1 108 ? 57.653 8.676 -87.971 1.00 94.88 108 TYR A C 1
ATOM 868 O O . TYR A 1 108 ? 56.682 8.774 -87.223 1.00 94.88 108 TYR A O 1
ATOM 876 N N . ALA A 1 109 ? 58.052 7.495 -88.455 1.00 96.00 109 ALA A N 1
ATOM 877 C CA . ALA A 1 109 ? 57.409 6.238 -88.082 1.00 96.00 109 ALA A CA 1
ATOM 878 C C . ALA A 1 109 ? 57.569 5.944 -86.579 1.00 96.00 109 ALA A C 1
ATOM 880 O O . ALA A 1 109 ? 56.588 5.596 -85.926 1.00 96.00 109 ALA A O 1
ATOM 881 N N . GLN A 1 110 ? 58.768 6.157 -86.026 1.00 95.06 110 GLN A N 1
ATOM 882 C CA . GLN A 1 110 ? 59.037 6.015 -84.593 1.00 95.06 110 GLN A CA 1
ATOM 883 C C . GLN A 1 110 ? 58.224 7.002 -83.751 1.00 95.06 110 GLN A C 1
ATOM 885 O O . GLN A 1 110 ? 57.618 6.593 -82.766 1.00 95.06 110 GLN A O 1
ATOM 890 N N . LEU A 1 111 ? 58.156 8.277 -84.146 1.00 96.69 111 LEU A N 1
ATOM 891 C CA . LEU A 1 111 ? 57.357 9.285 -83.447 1.00 96.69 111 LEU A CA 1
ATOM 892 C C . LEU A 1 111 ? 55.875 8.899 -83.432 1.00 96.69 111 LEU A C 1
ATOM 894 O O . LEU A 1 111 ? 55.250 8.923 -82.377 1.00 96.69 111 LEU A O 1
ATOM 898 N N . LYS A 1 112 ? 55.334 8.474 -84.580 1.00 96.75 112 LYS A N 1
ATOM 899 C CA . LYS A 1 112 ? 53.934 8.052 -84.704 1.00 96.75 112 LYS A CA 1
ATOM 900 C C . LYS A 1 112 ? 53.625 6.798 -83.881 1.00 96.75 112 LYS A C 1
ATOM 902 O O . LYS A 1 112 ? 52.542 6.686 -83.310 1.00 96.75 112 LYS A O 1
ATOM 907 N N . GLU A 1 113 ? 54.556 5.847 -83.809 1.00 96.75 113 GLU A N 1
ATOM 908 C CA . GLU A 1 113 ? 54.415 4.663 -82.957 1.00 96.75 113 GLU A CA 1
ATOM 909 C C . GLU A 1 113 ? 54.476 5.024 -81.466 1.00 96.75 113 GLU A C 1
ATOM 911 O O . GLU A 1 113 ? 53.655 4.540 -80.686 1.00 96.75 113 GLU A O 1
ATOM 916 N N . MET A 1 114 ? 55.394 5.910 -81.071 1.00 97.00 114 MET A N 1
ATOM 917 C CA . MET A 1 114 ? 55.498 6.405 -79.696 1.00 97.00 114 MET A CA 1
ATOM 918 C C . MET A 1 114 ? 54.261 7.204 -79.276 1.00 97.00 114 MET A C 1
ATOM 920 O O . MET A 1 114 ? 53.739 6.978 -78.188 1.00 97.00 114 MET A O 1
ATOM 924 N N . GLU A 1 115 ? 53.745 8.076 -80.142 1.00 95.75 115 GLU A N 1
ATOM 925 C CA . GLU A 1 115 ? 52.496 8.811 -79.921 1.00 95.75 115 GLU A CA 1
ATOM 926 C C . GLU A 1 115 ? 51.315 7.849 -79.738 1.00 95.75 115 GLU A C 1
ATOM 928 O O . GLU A 1 115 ? 50.535 7.995 -78.796 1.00 95.75 115 GLU A O 1
ATOM 933 N N . LYS A 1 116 ? 51.224 6.806 -80.575 1.00 97.81 116 LYS A N 1
ATOM 934 C CA . LYS A 1 116 ? 50.191 5.772 -80.447 1.00 97.81 116 LYS A CA 1
ATOM 935 C C . LYS A 1 116 ? 50.285 5.038 -79.106 1.00 97.81 116 LYS A C 1
ATOM 937 O O . LYS A 1 116 ? 49.277 4.929 -78.413 1.00 97.81 116 LYS A O 1
ATOM 942 N N . ARG A 1 117 ? 51.477 4.571 -78.719 1.00 97.56 117 ARG A N 1
ATOM 943 C CA . ARG A 1 117 ? 51.695 3.882 -77.432 1.00 97.56 117 ARG A CA 1
ATOM 944 C C . ARG A 1 117 ? 51.369 4.782 -76.243 1.00 97.56 117 ARG A C 1
ATOM 946 O O . ARG A 1 117 ? 50.735 4.332 -75.295 1.00 97.56 117 ARG A O 1
ATOM 953 N N . HIS A 1 118 ? 51.757 6.054 -76.304 1.00 97.44 118 HIS A N 1
ATOM 954 C CA . HIS A 1 118 ? 51.436 7.021 -75.259 1.00 97.44 118 HIS A CA 1
ATOM 955 C C . HIS A 1 118 ? 49.923 7.248 -75.143 1.00 97.44 118 HIS A C 1
ATOM 957 O O . HIS A 1 118 ? 49.379 7.280 -74.039 1.00 97.44 118 HIS A O 1
ATOM 963 N N . GLN A 1 119 ? 49.222 7.347 -76.275 1.00 97.44 119 GLN A N 1
ATOM 964 C CA . GLN A 1 119 ? 47.770 7.489 -76.287 1.00 97.44 119 GLN A CA 1
ATOM 965 C C . GLN A 1 119 ? 47.066 6.246 -75.718 1.00 97.44 119 GLN A C 1
ATOM 967 O O . GLN A 1 119 ? 46.114 6.384 -74.949 1.00 97.44 119 GLN A O 1
ATOM 972 N N . GLU A 1 120 ? 47.546 5.043 -76.043 1.00 97.81 120 GLU A N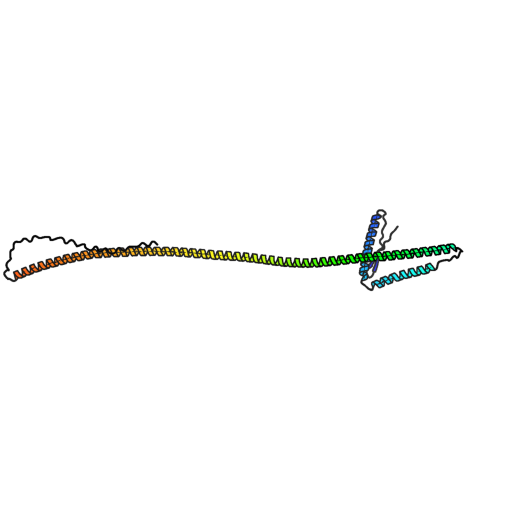 1
ATOM 973 C CA . GLU A 1 120 ? 47.059 3.785 -75.462 1.00 97.81 120 GLU A CA 1
ATOM 974 C C . GLU A 1 120 ? 47.302 3.730 -73.943 1.00 97.81 120 GLU A C 1
ATOM 976 O O . GLU A 1 120 ? 46.406 3.362 -73.182 1.00 97.81 120 GLU A O 1
ATOM 981 N N . GLU A 1 121 ? 48.477 4.152 -73.467 1.00 97.81 121 GLU A N 1
ATOM 982 C CA . GLU A 1 121 ? 48.786 4.208 -72.035 1.00 97.81 121 GLU A CA 1
ATOM 983 C C . GLU A 1 121 ? 47.913 5.224 -71.291 1.00 97.81 121 GLU A C 1
ATOM 985 O O . GLU A 1 121 ? 47.385 4.909 -70.221 1.00 97.81 121 GLU A O 1
ATOM 990 N N . LYS A 1 122 ? 47.683 6.405 -71.875 1.00 97.75 122 LYS A N 1
ATOM 991 C CA . LYS A 1 122 ? 46.762 7.409 -71.330 1.00 97.75 122 LYS A CA 1
ATOM 992 C C . LYS A 1 122 ? 45.347 6.847 -71.195 1.00 97.75 122 LYS A C 1
ATOM 994 O O . LYS A 1 122 ? 44.726 7.014 -70.149 1.00 97.75 122 LYS A O 1
ATOM 999 N N . GLN A 1 123 ? 44.852 6.147 -72.218 1.00 98.19 123 GLN A N 1
ATOM 1000 C CA . GLN A 1 123 ? 43.540 5.494 -72.177 1.00 98.19 123 GLN A CA 1
ATOM 1001 C C . GLN A 1 123 ? 43.483 4.382 -71.122 1.00 98.19 123 GLN A C 1
ATOM 1003 O O . GLN A 1 123 ? 42.499 4.288 -70.388 1.00 98.19 123 GLN A O 1
ATOM 1008 N N . ARG A 1 124 ? 44.542 3.572 -70.993 1.00 98.38 124 ARG A N 1
ATOM 1009 C CA . ARG A 1 124 ? 44.646 2.527 -69.963 1.00 98.38 124 ARG A CA 1
ATOM 1010 C C . ARG A 1 124 ? 44.593 3.121 -68.555 1.00 98.38 124 ARG A C 1
ATOM 1012 O O . ARG A 1 124 ? 43.806 2.655 -67.734 1.00 98.38 124 ARG A O 1
ATOM 1019 N N . LEU A 1 125 ? 45.400 4.149 -68.288 1.00 98.19 125 LEU A N 1
ATOM 1020 C CA . LEU A 1 125 ? 45.429 4.834 -66.993 1.00 98.19 125 LEU A CA 1
ATOM 1021 C C . LEU A 1 125 ? 44.094 5.516 -66.688 1.00 98.19 125 LEU A C 1
ATOM 1023 O O . LEU A 1 125 ? 43.633 5.474 -65.550 1.00 98.19 125 LEU A O 1
ATOM 1027 N N . GLN A 1 126 ? 43.440 6.095 -67.697 1.00 98.12 126 GLN A N 1
ATOM 1028 C CA . GLN A 1 126 ? 42.111 6.679 -67.543 1.00 98.12 126 GLN A CA 1
ATOM 1029 C C . GLN A 1 126 ? 41.072 5.616 -67.153 1.00 98.12 126 GLN A C 1
ATOM 1031 O O . GLN A 1 126 ? 40.354 5.804 -66.175 1.00 98.12 126 GLN A O 1
ATOM 1036 N N . ALA A 1 127 ? 41.054 4.464 -67.831 1.00 98.31 127 ALA A N 1
ATOM 1037 C CA . ALA A 1 127 ? 40.154 3.361 -67.491 1.00 98.31 127 ALA A CA 1
ATOM 1038 C C . ALA A 1 127 ? 40.414 2.796 -66.080 1.00 98.31 127 ALA A C 1
ATOM 1040 O O . ALA A 1 127 ? 39.477 2.450 -65.355 1.00 98.31 127 ALA A O 1
ATOM 1041 N N . GLU A 1 128 ? 41.680 2.713 -65.661 1.00 98.31 128 GLU A N 1
ATOM 1042 C CA . GLU A 1 128 ? 42.041 2.300 -64.304 1.00 98.31 128 GLU A CA 1
ATOM 1043 C C . GLU A 1 128 ? 41.594 3.334 -63.259 1.00 98.31 128 GLU A C 1
ATOM 1045 O O . GLU A 1 128 ? 40.976 2.958 -62.258 1.00 98.31 128 GLU A O 1
ATOM 1050 N N . ASN A 1 129 ? 41.809 4.629 -63.513 1.00 98.25 129 ASN A N 1
ATOM 1051 C CA . ASN A 1 129 ? 41.332 5.710 -62.650 1.00 98.25 129 ASN A CA 1
ATOM 1052 C C . ASN A 1 129 ? 39.805 5.675 -62.497 1.00 98.25 129 ASN A C 1
ATOM 1054 O O . ASN A 1 129 ? 39.306 5.709 -61.371 1.00 98.25 129 ASN A O 1
ATOM 1058 N N . ASP A 1 130 ? 39.069 5.500 -63.596 1.00 98.19 130 ASP A N 1
ATOM 1059 C CA . ASP A 1 130 ? 37.609 5.385 -63.588 1.00 98.19 130 ASP A CA 1
ATOM 1060 C C . ASP A 1 130 ? 37.141 4.169 -62.775 1.00 98.19 130 ASP A C 1
ATOM 1062 O O . ASP A 1 130 ? 36.200 4.268 -61.980 1.00 98.19 130 ASP A O 1
ATOM 1066 N N . LYS A 1 131 ? 37.847 3.035 -62.882 1.00 98.44 131 LYS A N 1
ATOM 1067 C CA . LYS A 1 131 ? 37.592 1.837 -62.067 1.00 98.44 131 LYS A CA 1
ATOM 1068 C C . LYS A 1 131 ? 37.859 2.082 -60.580 1.00 98.44 131 LYS A C 1
ATOM 1070 O O . LYS A 1 131 ? 37.107 1.599 -59.730 1.00 98.44 131 LYS A O 1
ATOM 1075 N N . HIS A 1 132 ? 38.922 2.805 -60.227 1.00 98.25 132 HIS A N 1
ATOM 1076 C CA . HIS A 1 132 ? 39.179 3.202 -58.838 1.00 98.25 132 HIS A CA 1
ATOM 1077 C C . HIS A 1 132 ? 38.113 4.168 -58.318 1.00 98.25 132 HIS A C 1
ATOM 1079 O O . HIS A 1 132 ? 37.581 3.936 -57.234 1.00 98.25 132 HIS A O 1
ATOM 1085 N N . ARG A 1 133 ? 37.714 5.169 -59.109 1.00 98.25 133 ARG A N 1
ATOM 1086 C CA . ARG A 1 133 ? 36.617 6.090 -58.776 1.00 98.25 133 ARG A CA 1
ATOM 1087 C C . ARG A 1 133 ? 35.291 5.370 -58.561 1.00 98.25 133 ARG A C 1
ATOM 1089 O O . ARG A 1 133 ? 34.565 5.715 -57.637 1.00 98.25 133 ARG A O 1
ATOM 1096 N N . ALA A 1 134 ? 34.963 4.386 -59.397 1.00 98.31 134 ALA A N 1
ATOM 1097 C CA . ALA A 1 134 ? 33.744 3.596 -59.244 1.00 98.31 134 ALA A CA 1
ATOM 1098 C C . ALA A 1 134 ? 33.752 2.778 -57.944 1.00 98.31 134 ALA A C 1
ATOM 1100 O O . ALA A 1 134 ? 32.771 2.804 -57.206 1.00 98.31 134 ALA A O 1
ATOM 1101 N N . ARG A 1 135 ? 34.876 2.122 -57.623 1.00 98.44 135 ARG A N 1
ATOM 1102 C CA . ARG A 1 135 ? 35.036 1.374 -56.363 1.00 98.44 135 ARG A CA 1
ATOM 1103 C C . ARG A 1 135 ? 34.953 2.273 -55.133 1.00 98.44 135 ARG A C 1
ATOM 1105 O O . ARG A 1 135 ? 34.306 1.895 -54.165 1.00 98.44 135 ARG A O 1
ATOM 1112 N N . LEU A 1 136 ? 35.573 3.453 -55.183 1.00 98.44 136 LEU A N 1
ATOM 1113 C CA . LEU A 1 136 ? 35.476 4.438 -54.106 1.00 98.44 136 LEU A CA 1
ATOM 1114 C C . LEU A 1 136 ? 34.028 4.882 -53.899 1.00 98.44 136 LEU A C 1
ATOM 1116 O O . LEU A 1 136 ? 33.555 4.845 -52.772 1.00 98.44 136 LEU A O 1
ATOM 1120 N N . ARG A 1 137 ? 33.299 5.208 -54.976 1.00 98.31 137 ARG A N 1
ATOM 1121 C CA . ARG A 1 137 ? 31.871 5.560 -54.889 1.00 98.31 137 ARG A CA 1
ATOM 1122 C C . ARG A 1 137 ? 31.039 4.450 -54.253 1.00 98.31 137 ARG A C 1
ATOM 1124 O O . ARG A 1 137 ? 30.285 4.717 -53.328 1.00 98.31 137 ARG A O 1
ATOM 1131 N N . GLU A 1 138 ? 31.223 3.207 -54.687 1.00 98.44 138 GLU A N 1
ATOM 1132 C CA . GLU A 1 138 ? 30.503 2.068 -54.112 1.00 98.44 138 GLU A CA 1
ATOM 1133 C C . GLU A 1 138 ? 30.822 1.869 -52.619 1.00 98.44 138 GLU A C 1
ATOM 1135 O O . GLU A 1 138 ? 29.924 1.603 -51.819 1.00 98.44 138 GLU A O 1
ATOM 1140 N N . GLN A 1 139 ? 32.089 2.011 -52.218 1.00 98.44 139 GLN A N 1
ATOM 1141 C CA . GLN A 1 139 ? 32.481 1.938 -50.809 1.00 98.44 139 GLN A CA 1
ATOM 1142 C C . GLN A 1 139 ? 31.891 3.088 -49.988 1.00 98.44 139 GLN A C 1
ATOM 1144 O O . GLN A 1 139 ? 31.388 2.835 -48.895 1.00 98.44 139 GLN A O 1
ATOM 1149 N N . SER A 1 140 ? 31.893 4.313 -50.517 1.00 98.19 140 SER A N 1
ATOM 1150 C CA . SER A 1 140 ? 31.271 5.473 -49.876 1.00 98.19 140 SER A CA 1
ATOM 1151 C C . SER A 1 140 ? 29.764 5.288 -49.699 1.00 98.19 140 SER A C 1
ATOM 1153 O O . SER A 1 140 ? 29.261 5.514 -48.607 1.00 98.19 140 SER A O 1
ATOM 1155 N N . GLU A 1 141 ? 29.044 4.795 -50.710 1.00 98.56 141 GLU A N 1
ATOM 1156 C CA . GLU A 1 141 ? 27.603 4.517 -50.600 1.00 98.56 141 GLU A CA 1
ATOM 1157 C C . GLU A 1 141 ? 27.296 3.414 -49.576 1.00 98.56 141 GLU A C 1
ATOM 1159 O O . GLU A 1 141 ? 26.310 3.486 -48.840 1.00 98.56 141 GLU A O 1
ATOM 1164 N N . ARG A 1 142 ? 28.130 2.368 -49.515 1.00 98.56 142 ARG A N 1
ATOM 1165 C CA . ARG A 1 142 ? 27.995 1.309 -48.502 1.00 98.56 142 ARG A CA 1
ATOM 1166 C C . ARG A 1 142 ? 28.258 1.842 -47.097 1.00 98.56 142 ARG A C 1
ATOM 1168 O O . ARG A 1 142 ? 27.548 1.444 -46.176 1.00 98.56 142 ARG A O 1
ATOM 1175 N N . LEU A 1 143 ? 29.256 2.713 -46.942 1.00 98.44 143 LEU A N 1
ATOM 1176 C CA . LEU A 1 143 ? 29.576 3.357 -45.672 1.00 98.44 143 LEU A CA 1
ATOM 1177 C C . LEU A 1 143 ? 28.431 4.267 -45.221 1.00 98.44 143 LEU A C 1
ATOM 1179 O O . LEU A 1 143 ? 27.958 4.101 -44.105 1.00 98.44 143 LEU A O 1
ATOM 1183 N N . GLN A 1 144 ? 27.920 5.121 -46.110 1.00 98.50 144 GLN A N 1
ATOM 1184 C CA . GLN A 1 144 ? 26.797 6.012 -45.820 1.00 98.50 144 GLN A CA 1
ATOM 1185 C C . GLN A 1 144 ? 25.565 5.229 -45.342 1.00 98.50 144 GLN A C 1
ATOM 1187 O O . GLN A 1 144 ? 24.991 5.536 -44.305 1.00 98.50 144 GLN A O 1
ATOM 1192 N N . LYS A 1 145 ? 25.202 4.135 -46.024 1.00 98.62 145 LYS A N 1
ATOM 1193 C CA . LYS A 1 145 ? 24.090 3.270 -45.585 1.00 98.62 145 LYS A CA 1
ATOM 1194 C C . LYS A 1 145 ? 24.341 2.608 -44.228 1.00 98.62 145 LYS A C 1
ATOM 1196 O O . LYS A 1 145 ? 23.395 2.291 -43.508 1.00 98.62 145 LYS A O 1
ATOM 1201 N N . ALA A 1 146 ? 25.595 2.295 -43.904 1.00 98.38 146 ALA A N 1
ATOM 1202 C CA . ALA A 1 146 ? 25.949 1.728 -42.607 1.00 98.38 146 ALA A CA 1
ATOM 1203 C C . ALA A 1 146 ? 25.879 2.783 -41.492 1.00 98.38 146 ALA A C 1
ATOM 1205 O O . ALA A 1 146 ? 25.445 2.448 -40.389 1.00 98.38 146 ALA A O 1
ATOM 1206 N N . GLU A 1 147 ? 26.262 4.022 -41.799 1.00 98.31 147 GLU A N 1
ATOM 1207 C CA . GLU A 1 147 ? 26.180 5.192 -40.924 1.00 98.31 147 GLU A CA 1
ATOM 1208 C C . GLU A 1 147 ? 24.723 5.549 -40.616 1.00 98.31 147 GLU A C 1
ATOM 1210 O O . GLU A 1 147 ? 24.351 5.517 -39.448 1.00 98.31 147 GLU A O 1
ATOM 1215 N N . GLU A 1 148 ? 23.863 5.697 -41.630 1.00 98.56 148 GLU A N 1
ATOM 1216 C CA . GLU A 1 148 ? 22.417 5.944 -41.465 1.00 98.56 148 GLU A CA 1
ATOM 1217 C C . GLU A 1 148 ? 21.762 4.885 -40.556 1.00 98.56 148 GLU A C 1
ATOM 1219 O O . GLU A 1 148 ? 21.092 5.201 -39.575 1.00 98.56 148 GLU A O 1
ATOM 1224 N N . ARG A 1 149 ? 22.043 3.594 -40.792 1.00 98.56 149 ARG A N 1
ATOM 1225 C CA . ARG A 1 149 ? 21.550 2.501 -39.927 1.00 98.56 149 ARG A CA 1
ATOM 1226 C C . ARG A 1 149 ? 22.111 2.553 -38.508 1.00 98.56 149 ARG A C 1
ATOM 1228 O O . ARG A 1 149 ? 21.512 1.998 -37.587 1.00 98.56 149 ARG A O 1
ATOM 1235 N N . SER A 1 150 ? 23.317 3.085 -38.336 1.00 98.38 150 SER A N 1
ATOM 1236 C CA . SER A 1 150 ? 23.921 3.255 -37.018 1.00 98.38 150 SER A CA 1
ATOM 1237 C C . SER A 1 150 ? 23.266 4.409 -36.269 1.00 98.38 150 SER A C 1
ATOM 1239 O O . SER A 1 150 ? 22.989 4.253 -35.083 1.00 98.38 150 SER A O 1
ATOM 1241 N N . GLU A 1 151 ? 22.969 5.514 -36.951 1.00 98.50 151 GLU A N 1
ATOM 1242 C CA . GLU A 1 151 ? 22.234 6.655 -36.403 1.00 98.50 151 GLU A CA 1
ATOM 1243 C C . GLU A 1 151 ? 20.811 6.263 -35.994 1.00 98.50 151 GLU A C 1
ATOM 1245 O O . GLU A 1 151 ? 20.410 6.543 -34.868 1.00 98.50 151 GLU A O 1
ATOM 1250 N N . GLU A 1 152 ? 20.081 5.524 -36.837 1.00 98.56 152 GLU A N 1
ATOM 1251 C CA . GLU A 1 152 ? 18.746 4.997 -36.507 1.00 98.56 152 GLU A CA 1
ATOM 1252 C C . GLU A 1 152 ? 18.771 4.137 -35.235 1.00 98.56 152 GLU A C 1
ATOM 1254 O O . GLU A 1 152 ? 17.945 4.300 -34.335 1.00 98.56 152 GLU A O 1
ATOM 1259 N N . ARG A 1 153 ? 19.749 3.226 -35.124 1.00 98.56 153 ARG A N 1
ATOM 1260 C CA . ARG A 1 153 ? 19.940 2.433 -33.901 1.00 98.56 153 ARG A CA 1
ATOM 1261 C C . ARG A 1 153 ? 20.338 3.306 -32.712 1.00 98.56 153 ARG A C 1
ATOM 1263 O O . ARG A 1 153 ? 19.898 3.024 -31.602 1.00 98.56 153 ARG A O 1
ATOM 1270 N N . GLY A 1 154 ? 21.145 4.343 -32.927 1.00 98.50 154 GLY A N 1
ATOM 1271 C CA . GLY A 1 154 ? 21.506 5.327 -31.906 1.00 98.50 154 GLY A CA 1
ATOM 1272 C C . GLY A 1 154 ? 20.272 6.021 -31.333 1.00 98.50 154 GLY A C 1
ATOM 1273 O O . GLY A 1 154 ? 20.070 6.001 -30.122 1.00 98.50 154 GLY A O 1
ATOM 1274 N N . GLN A 1 155 ? 19.383 6.507 -32.200 1.00 98.56 155 GLN A N 1
ATOM 1275 C CA . GLN A 1 155 ? 18.117 7.134 -31.809 1.00 98.56 155 GLN A CA 1
ATOM 1276 C C . GLN A 1 155 ? 17.210 6.172 -31.027 1.00 98.56 155 GLN A C 1
ATOM 1278 O O . GLN A 1 155 ? 16.642 6.547 -30.002 1.00 98.56 155 GLN A O 1
ATOM 1283 N N . GLN A 1 156 ? 17.113 4.906 -31.453 1.00 98.62 156 GLN A N 1
ATOM 1284 C CA . GLN A 1 156 ? 16.359 3.882 -30.716 1.00 98.62 156 GLN A CA 1
ATOM 1285 C C . GLN A 1 156 ? 16.934 3.636 -29.315 1.00 98.62 156 GLN A C 1
ATOM 1287 O O . GLN A 1 156 ? 16.184 3.489 -28.349 1.00 98.62 156 GLN A O 1
ATOM 1292 N N . VAL A 1 157 ? 18.263 3.590 -29.186 1.00 98.69 157 VAL A N 1
ATOM 1293 C CA . VAL A 1 157 ? 18.932 3.421 -27.890 1.00 98.69 157 VAL A CA 1
ATOM 1294 C C . VAL A 1 157 ? 18.677 4.625 -26.985 1.00 98.69 157 VAL A C 1
ATOM 1296 O O . VAL A 1 157 ? 18.351 4.429 -25.815 1.00 98.69 157 VAL A O 1
ATOM 1299 N N . GLU A 1 158 ? 18.766 5.848 -27.506 1.00 98.56 158 GLU A N 1
ATOM 1300 C CA . GLU A 1 158 ? 18.462 7.069 -26.750 1.00 98.56 158 GLU A CA 1
ATOM 1301 C C . GLU A 1 158 ? 17.007 7.089 -26.258 1.00 98.56 158 GLU A C 1
ATOM 1303 O O . GLU A 1 158 ? 16.744 7.402 -25.093 1.00 98.56 158 GLU A O 1
ATOM 1308 N N . GLU A 1 159 ? 16.048 6.687 -27.099 1.00 98.62 159 GLU A N 1
ATOM 1309 C CA . GLU A 1 159 ? 14.642 6.603 -26.702 1.00 98.62 159 GLU A CA 1
ATOM 1310 C C . GLU A 1 159 ? 14.413 5.560 -25.597 1.00 98.62 159 GLU A C 1
ATOM 1312 O O . GLU A 1 159 ? 13.717 5.840 -24.614 1.00 98.62 159 GLU A O 1
ATOM 1317 N N . LEU A 1 160 ? 15.033 4.382 -25.715 1.00 98.69 160 LEU A N 1
ATOM 1318 C CA . LEU A 1 160 ? 14.959 3.338 -24.692 1.00 98.69 160 LEU A CA 1
ATOM 1319 C C . LEU A 1 160 ? 15.602 3.781 -23.375 1.00 98.69 160 LEU A C 1
ATOM 1321 O O . LEU A 1 160 ? 15.041 3.526 -22.310 1.00 98.69 160 LEU A O 1
ATOM 1325 N N . GLN A 1 161 ? 16.744 4.469 -23.423 1.00 98.56 161 GLN A N 1
ATOM 1326 C CA . GLN A 1 161 ? 17.396 5.022 -22.234 1.00 98.56 161 GLN A CA 1
ATOM 1327 C C . GLN A 1 161 ? 16.521 6.076 -21.553 1.00 98.56 161 GLN A C 1
ATOM 1329 O O . GLN A 1 161 ? 16.367 6.049 -20.331 1.00 98.56 161 GLN A O 1
ATOM 1334 N N . ARG A 1 162 ? 15.887 6.959 -22.333 1.00 98.69 162 ARG A N 1
ATOM 1335 C CA . ARG A 1 162 ? 14.932 7.947 -21.820 1.00 98.69 162 ARG A CA 1
ATOM 1336 C C . ARG A 1 162 ? 13.744 7.270 -21.134 1.00 98.69 162 ARG A C 1
ATOM 1338 O O . ARG A 1 162 ? 13.379 7.658 -20.025 1.00 98.69 162 ARG A O 1
ATOM 1345 N N . LEU A 1 163 ? 13.148 6.254 -21.762 1.00 98.69 163 LEU A N 1
ATOM 1346 C CA . LEU A 1 163 ? 12.029 5.508 -21.178 1.00 98.69 163 LEU A CA 1
ATOM 1347 C C . LEU A 1 163 ? 12.446 4.772 -19.899 1.00 98.69 163 LEU A C 1
ATOM 1349 O O . LEU A 1 163 ? 11.733 4.833 -18.899 1.00 98.69 163 LEU A O 1
ATOM 1353 N N . LEU A 1 164 ? 13.610 4.120 -19.906 1.00 98.56 164 LEU A N 1
ATOM 1354 C CA . LEU A 1 164 ? 14.152 3.443 -18.731 1.00 98.56 164 LEU A CA 1
ATOM 1355 C C . LEU A 1 164 ? 14.379 4.426 -17.576 1.00 98.56 164 LEU A C 1
ATOM 1357 O O . LEU A 1 164 ? 13.997 4.124 -16.448 1.00 98.56 164 LEU A O 1
ATOM 1361 N N . GLY A 1 165 ? 14.933 5.608 -17.855 1.00 98.69 165 GLY A N 1
ATOM 1362 C CA . GLY A 1 165 ? 15.110 6.669 -16.865 1.00 98.69 165 GLY A CA 1
ATOM 1363 C C . GLY A 1 165 ? 13.782 7.136 -16.262 1.00 98.69 165 GLY A C 1
ATOM 1364 O O . GLY A 1 165 ? 13.671 7.254 -15.043 1.00 98.69 165 GLY A O 1
ATOM 1365 N N . ASN A 1 166 ? 12.746 7.313 -17.089 1.00 98.62 166 ASN A N 1
ATOM 1366 C CA . ASN A 1 166 ? 11.404 7.662 -16.612 1.00 98.62 166 ASN A CA 1
ATOM 1367 C C . ASN A 1 166 ? 10.820 6.580 -15.692 1.00 98.62 166 ASN A C 1
ATOM 1369 O O . ASN A 1 166 ? 10.309 6.900 -14.622 1.00 98.62 166 ASN A O 1
ATOM 1373 N N . ILE A 1 167 ? 10.943 5.303 -16.070 1.00 98.50 167 ILE A N 1
ATOM 1374 C CA . ILE A 1 167 ? 10.466 4.172 -15.256 1.00 98.50 167 ILE A CA 1
ATOM 1375 C C . ILE A 1 167 ? 11.244 4.080 -13.938 1.00 98.50 167 ILE A C 1
ATOM 1377 O O . ILE A 1 167 ? 10.659 3.812 -12.891 1.00 98.50 167 ILE A O 1
ATOM 1381 N N . GLN A 1 168 ? 12.559 4.306 -13.960 1.00 98.56 168 GLN A N 1
ATOM 1382 C CA . GLN A 1 168 ? 13.384 4.318 -12.750 1.00 98.56 168 GLN A CA 1
ATOM 1383 C C . GLN A 1 168 ? 12.981 5.453 -11.805 1.00 98.56 168 GLN A C 1
ATOM 1385 O O . GLN A 1 168 ? 12.850 5.221 -10.602 1.00 98.56 168 GLN A O 1
ATOM 1390 N N . LEU A 1 169 ? 12.734 6.650 -12.344 1.00 98.69 169 LEU A N 1
ATOM 1391 C CA . LEU A 1 169 ? 12.256 7.794 -11.574 1.00 98.69 169 LEU A CA 1
ATOM 1392 C C . LEU A 1 169 ? 10.879 7.513 -10.959 1.00 98.69 169 LEU A C 1
ATOM 1394 O O . LEU A 1 169 ? 10.694 7.695 -9.758 1.00 98.69 169 LEU A O 1
ATOM 1398 N N . GLU A 1 170 ? 9.930 7.020 -11.756 1.00 98.50 170 GLU A N 1
ATOM 1399 C CA . GLU A 1 170 ? 8.586 6.673 -11.288 1.00 98.50 170 GLU A CA 1
ATOM 1400 C C . GLU A 1 170 ? 8.621 5.551 -10.241 1.00 98.50 170 GLU A C 1
ATOM 1402 O O . GLU A 1 170 ? 7.939 5.636 -9.221 1.00 98.50 170 GLU A O 1
ATOM 1407 N N . SER A 1 171 ? 9.477 4.541 -10.429 1.00 98.50 171 SER A N 1
ATOM 1408 C CA . SER A 1 171 ? 9.702 3.487 -9.437 1.00 98.50 171 SER A CA 1
ATOM 1409 C C . SER A 1 171 ? 10.268 4.037 -8.127 1.00 98.50 171 SER A C 1
ATOM 1411 O O . SER A 1 171 ? 9.854 3.576 -7.063 1.00 98.50 171 SER A O 1
ATOM 1413 N N . GLY A 1 172 ? 11.179 5.013 -8.184 1.00 98.69 172 GLY A N 1
ATOM 1414 C CA . GLY A 1 172 ? 11.686 5.721 -7.007 1.00 98.69 172 GLY A CA 1
ATOM 1415 C C . GLY A 1 172 ? 10.571 6.461 -6.271 1.00 98.69 172 GLY A C 1
ATOM 1416 O O . GLY A 1 172 ? 10.323 6.188 -5.101 1.00 98.69 172 GLY A O 1
ATOM 1417 N N . ILE A 1 173 ? 9.809 7.291 -6.990 1.00 98.62 173 ILE A N 1
ATOM 1418 C CA . ILE A 1 173 ? 8.668 8.036 -6.435 1.00 98.62 173 ILE A CA 1
ATOM 1419 C C . ILE A 1 173 ? 7.639 7.088 -5.805 1.00 98.62 173 ILE A C 1
ATOM 1421 O O . ILE A 1 173 ? 7.080 7.384 -4.749 1.00 98.62 173 ILE A O 1
ATOM 1425 N N . LEU A 1 174 ? 7.360 5.947 -6.441 1.00 98.69 174 LEU A N 1
ATOM 1426 C CA . LEU A 1 174 ? 6.414 4.971 -5.913 1.00 98.69 174 LEU A CA 1
ATOM 1427 C C . LEU A 1 174 ? 6.937 4.308 -4.634 1.00 98.69 174 LEU A C 1
ATOM 1429 O O . LEU A 1 174 ? 6.163 4.123 -3.700 1.00 98.69 174 LEU A O 1
ATOM 1433 N N . LYS A 1 175 ? 8.235 3.989 -4.560 1.00 98.62 175 LYS A N 1
ATOM 1434 C CA . LYS A 1 175 ? 8.869 3.480 -3.333 1.00 98.62 175 LYS A CA 1
ATOM 1435 C C . LYS A 1 175 ? 8.796 4.491 -2.196 1.00 98.62 175 LYS A C 1
ATOM 1437 O O . LYS A 1 175 ? 8.422 4.101 -1.095 1.00 98.62 175 LYS A O 1
ATOM 1442 N N . ASP A 1 176 ? 9.058 5.765 -2.469 1.00 98.62 176 ASP A N 1
ATOM 1443 C CA . ASP A 1 176 ? 8.963 6.826 -1.462 1.00 98.62 176 ASP A CA 1
ATOM 1444 C C . ASP A 1 176 ? 7.522 6.986 -0.956 1.00 98.62 176 ASP A C 1
ATOM 1446 O O . ASP A 1 176 ? 7.286 7.071 0.248 1.00 98.62 176 ASP A O 1
ATOM 1450 N N . LYS A 1 177 ? 6.532 6.941 -1.860 1.00 98.56 177 LYS A N 1
ATOM 1451 C CA . LYS A 1 177 ? 5.106 6.955 -1.490 1.00 98.56 177 LYS A CA 1
ATOM 1452 C C . LYS A 1 177 ? 4.698 5.728 -0.675 1.00 98.56 177 LYS A C 1
ATOM 1454 O O . LYS A 1 177 ? 3.910 5.869 0.255 1.00 98.56 177 LYS A O 1
ATOM 1459 N N . MET A 1 178 ? 5.209 4.542 -1.012 1.00 98.38 178 MET A N 1
ATOM 1460 C CA . MET A 1 178 ? 4.962 3.330 -0.226 1.00 98.38 178 MET A CA 1
ATOM 1461 C C . MET A 1 178 ? 5.562 3.454 1.175 1.00 98.38 178 MET A C 1
ATOM 1463 O O . MET A 1 178 ? 4.856 3.192 2.140 1.00 98.38 178 MET A O 1
ATOM 1467 N N . ALA A 1 179 ? 6.807 3.919 1.296 1.00 98.38 179 ALA A N 1
ATOM 1468 C CA . ALA A 1 179 ? 7.457 4.122 2.588 1.00 98.38 179 ALA A CA 1
ATOM 1469 C C . ALA A 1 179 ? 6.707 5.148 3.457 1.00 98.38 179 ALA A C 1
ATOM 1471 O O . ALA A 1 179 ? 6.449 4.890 4.630 1.00 98.38 179 ALA A O 1
ATOM 1472 N N . ALA A 1 180 ? 6.281 6.272 2.871 1.00 98.31 180 ALA A N 1
ATOM 1473 C CA . ALA A 1 180 ? 5.466 7.268 3.567 1.00 98.31 180 ALA A CA 1
ATOM 1474 C C . ALA A 1 180 ? 4.111 6.693 4.023 1.00 98.31 180 ALA A C 1
ATOM 1476 O O . ALA A 1 180 ? 3.685 6.925 5.153 1.00 98.31 180 ALA A O 1
ATOM 1477 N N . GLY A 1 181 ? 3.449 5.900 3.171 1.00 98.25 181 GLY A N 1
ATOM 1478 C CA . GLY A 1 181 ? 2.196 5.229 3.523 1.00 98.25 181 GLY A CA 1
ATOM 1479 C C . GLY A 1 181 ? 2.361 4.160 4.611 1.00 98.25 181 GLY A C 1
ATOM 1480 O O . GLY A 1 181 ? 1.494 4.018 5.472 1.00 98.25 181 GLY A O 1
ATOM 1481 N N . GLU A 1 182 ? 3.474 3.422 4.615 1.00 98.00 182 GLU A N 1
ATOM 1482 C CA . GLU A 1 182 ? 3.813 2.474 5.684 1.00 98.00 182 GLU A CA 1
ATOM 1483 C C . GLU A 1 182 ? 4.035 3.189 7.023 1.00 98.00 182 GLU A C 1
ATOM 1485 O O . GLU A 1 182 ? 3.549 2.719 8.055 1.00 98.00 182 GLU A O 1
ATOM 1490 N N . GLU A 1 183 ? 4.713 4.339 7.014 1.00 98.00 183 GLU A N 1
ATOM 1491 C CA . GLU A 1 183 ? 4.919 5.158 8.208 1.00 98.00 183 GLU A CA 1
ATOM 1492 C C . GLU A 1 183 ? 3.593 5.689 8.773 1.00 98.00 183 GLU A C 1
ATOM 1494 O O . GLU A 1 183 ? 3.332 5.533 9.968 1.00 98.00 183 GLU A O 1
ATOM 1499 N N . GLU A 1 184 ? 2.713 6.231 7.928 1.00 97.50 184 GLU A N 1
ATOM 1500 C CA . GLU A 1 184 ? 1.378 6.689 8.337 1.00 97.50 184 GLU A CA 1
ATOM 1501 C C . GLU A 1 184 ? 0.550 5.542 8.941 1.00 97.50 184 GLU A C 1
ATOM 1503 O O . GLU A 1 184 ? -0.082 5.689 9.990 1.00 97.50 184 GLU A O 1
ATOM 1508 N N . LEU A 1 185 ? 0.600 4.354 8.332 1.00 97.12 185 LEU A N 1
ATOM 1509 C CA . LEU A 1 185 ? -0.105 3.176 8.836 1.00 97.12 185 LEU A CA 1
ATOM 1510 C C . LEU A 1 185 ? 0.434 2.745 10.208 1.00 97.12 185 LEU A C 1
ATOM 1512 O O . LEU A 1 185 ? -0.348 2.392 11.098 1.00 97.12 185 LEU A O 1
ATOM 1516 N N . LEU A 1 186 ? 1.754 2.791 10.409 1.00 96.69 186 LEU A N 1
ATOM 1517 C CA . LEU A 1 186 ? 2.372 2.525 11.708 1.00 96.69 186 LEU A CA 1
ATOM 1518 C C . LEU A 1 186 ? 1.939 3.547 12.765 1.00 96.69 186 LEU A C 1
ATOM 1520 O O . LEU A 1 186 ? 1.610 3.135 13.881 1.00 96.69 186 LEU A O 1
ATOM 1524 N N . GLN A 1 187 ? 1.877 4.835 12.418 1.00 95.62 187 GLN A N 1
ATOM 1525 C CA . GLN A 1 187 ? 1.400 5.895 13.312 1.00 95.62 187 GLN A CA 1
ATOM 1526 C C . GLN A 1 187 ? -0.063 5.667 13.711 1.00 95.62 187 GLN A C 1
ATOM 1528 O O . GLN A 1 187 ? -0.359 5.542 14.900 1.00 95.62 187 GLN A O 1
ATOM 1533 N N . LEU A 1 188 ? -0.964 5.464 12.745 1.00 94.88 188 LEU A N 1
ATOM 1534 C CA . LEU A 1 188 ? -2.381 5.181 13.008 1.00 94.88 188 LEU A CA 1
ATOM 1535 C C . LEU A 1 188 ? -2.577 3.916 13.853 1.00 94.88 188 LEU A C 1
ATOM 1537 O O . LEU A 1 188 ? -3.453 3.852 14.719 1.00 94.88 188 LEU A O 1
ATOM 1541 N N . LYS A 1 189 ? -1.759 2.882 13.629 1.00 94.50 189 LYS A N 1
ATOM 1542 C CA . LYS A 1 189 ? -1.794 1.655 14.432 1.00 94.50 189 LYS A CA 1
ATOM 1543 C C . LYS A 1 189 ? -1.321 1.903 15.863 1.00 94.50 189 LYS A C 1
ATOM 1545 O O . LYS A 1 189 ? -1.907 1.332 16.783 1.00 94.50 189 LYS A O 1
ATOM 1550 N N . ALA A 1 190 ? -0.296 2.731 16.058 1.00 93.06 190 ALA A N 1
ATOM 1551 C CA . ALA A 1 190 ? 0.190 3.118 17.378 1.00 93.06 190 ALA A CA 1
ATOM 1552 C C . ALA A 1 190 ? -0.847 3.964 18.133 1.00 93.06 190 ALA A C 1
ATOM 1554 O O . ALA A 1 190 ? -1.151 3.655 19.284 1.00 93.06 190 ALA A O 1
ATOM 1555 N N . GLU A 1 191 ? -1.456 4.952 17.474 1.00 91.38 191 GLU A N 1
ATOM 1556 C CA . GLU A 1 191 ? -2.529 5.782 18.034 1.00 91.38 191 GLU A CA 1
ATOM 1557 C C . GLU A 1 191 ? -3.754 4.946 18.409 1.00 91.38 191 GLU A C 1
ATOM 1559 O O . GLU A 1 191 ? -4.253 5.027 19.535 1.00 91.38 191 GLU A O 1
ATOM 1564 N N . LYS A 1 192 ? -4.209 4.075 17.497 1.00 90.94 192 LYS A N 1
ATOM 1565 C CA . LYS A 1 192 ? -5.335 3.173 17.751 1.00 90.94 192 LYS A CA 1
ATOM 1566 C C . LYS A 1 192 ? -5.041 2.229 18.908 1.00 90.94 192 LYS A C 1
ATOM 1568 O O . LYS A 1 192 ? -5.905 2.046 19.760 1.00 90.94 192 LYS A O 1
ATOM 1573 N N . LYS A 1 193 ? -3.847 1.631 18.947 1.00 88.25 193 LYS A N 1
ATOM 1574 C CA . LYS A 1 193 ? -3.453 0.723 20.026 1.00 88.25 193 LYS A CA 1
ATOM 1575 C C . LYS A 1 193 ? -3.381 1.459 21.363 1.00 88.25 193 LYS A C 1
ATOM 1577 O O . LYS A 1 193 ? -3.994 1.004 22.316 1.00 88.25 193 LYS A O 1
ATOM 1582 N N . GLY A 1 194 ? -2.728 2.619 21.422 1.00 82.88 194 GLY A N 1
ATOM 1583 C CA . GLY A 1 194 ? -2.644 3.420 22.646 1.00 82.88 194 GLY A CA 1
ATOM 1584 C C . GLY A 1 194 ? -4.018 3.852 23.166 1.00 82.88 194 GLY A C 1
ATOM 1585 O O . GLY A 1 194 ? -4.313 3.693 24.348 1.00 82.88 194 GLY A O 1
ATOM 1586 N N . GLY A 1 195 ? -4.897 4.338 22.284 1.00 84.94 195 GLY A N 1
ATOM 1587 C CA . GLY A 1 195 ? -6.259 4.723 22.658 1.00 84.94 195 GLY A CA 1
ATOM 1588 C C . GLY A 1 195 ? -7.132 3.536 23.080 1.00 84.94 195 GLY A C 1
ATOM 1589 O O . GLY A 1 195 ? -7.893 3.636 24.044 1.00 84.94 195 GLY A O 1
ATOM 1590 N N . GLN A 1 196 ? -7.020 2.405 22.380 1.00 86.38 196 GLN A N 1
ATOM 1591 C CA . GLN A 1 196 ? -7.788 1.198 22.675 1.00 86.38 196 GLN A CA 1
ATOM 1592 C C . GLN A 1 196 ? -7.323 0.523 23.968 1.00 86.38 196 GLN A C 1
ATOM 1594 O O . GLN A 1 196 ? -8.178 0.146 24.766 1.00 86.38 196 GLN A O 1
ATOM 1599 N N . ASP A 1 197 ? -6.014 0.415 24.199 1.00 86.88 197 ASP A N 1
ATOM 1600 C CA . ASP A 1 197 ? -5.448 -0.180 25.413 1.00 86.88 197 ASP A CA 1
ATOM 1601 C C . ASP A 1 197 ? -5.853 0.652 26.639 1.00 86.88 197 ASP A C 1
ATOM 1603 O O . ASP A 1 197 ? -6.401 0.105 27.595 1.00 86.88 197 ASP A O 1
ATOM 1607 N N . ASN A 1 198 ? -5.722 1.983 26.579 1.00 88.19 198 ASN A N 1
ATOM 1608 C CA . ASN A 1 198 ? -6.159 2.867 27.665 1.00 88.19 198 ASN A CA 1
ATOM 1609 C C . ASN A 1 198 ? -7.659 2.708 27.953 1.00 88.19 198 ASN A C 1
ATOM 1611 O O . ASN A 1 198 ? -8.044 2.416 29.084 1.00 88.19 198 ASN A O 1
ATOM 1615 N N . LYS A 1 199 ? -8.509 2.789 26.919 1.00 92.62 199 LYS A N 1
ATOM 1616 C CA . LYS A 1 199 ? -9.961 2.610 27.071 1.00 92.62 199 LYS A CA 1
ATOM 1617 C C . LYS A 1 199 ? -10.326 1.226 27.620 1.00 92.62 199 LYS A C 1
ATOM 1619 O O . LYS A 1 199 ? -11.241 1.125 28.431 1.00 92.62 199 LYS A O 1
ATOM 1624 N N . CYS A 1 200 ? -9.637 0.170 27.187 1.00 91.75 200 CYS A N 1
ATOM 1625 C CA . CYS A 1 200 ? -9.846 -1.187 27.691 1.00 91.75 200 CYS A CA 1
ATOM 1626 C C . CYS A 1 200 ? -9.499 -1.269 29.180 1.00 91.75 200 CYS A C 1
ATOM 1628 O O . CYS A 1 200 ? -10.320 -1.721 29.972 1.00 91.75 200 CYS A O 1
ATOM 1630 N N . THR A 1 201 ? -8.334 -0.747 29.574 1.00 93.12 201 THR A N 1
ATOM 1631 C CA . THR A 1 201 ? -7.890 -0.771 30.975 1.00 93.12 201 THR A CA 1
ATOM 1632 C C . THR A 1 201 ? -8.800 0.048 31.892 1.00 93.12 201 THR A C 1
ATOM 1634 O O . THR A 1 201 ? -9.054 -0.353 33.027 1.00 93.12 201 THR A O 1
ATOM 1637 N N . ASP A 1 202 ? -9.334 1.176 31.421 1.00 94.50 202 ASP A N 1
ATOM 1638 C CA . ASP A 1 202 ? -10.255 1.997 32.207 1.00 94.50 202 ASP A CA 1
ATOM 1639 C C . ASP A 1 202 ? -11.620 1.318 32.377 1.00 94.50 202 ASP A C 1
ATOM 1641 O O . ASP A 1 202 ? -12.154 1.288 33.488 1.00 94.50 202 ASP A O 1
ATOM 1645 N N . LEU A 1 203 ? -12.140 0.680 31.323 1.00 96.06 203 LEU A N 1
ATOM 1646 C CA . LEU A 1 203 ? -13.353 -0.139 31.414 1.00 96.06 203 LEU A CA 1
ATOM 1647 C C . LEU A 1 203 ? -13.162 -1.342 32.349 1.00 96.06 203 LEU A C 1
ATOM 1649 O O . LEU A 1 203 ? -14.058 -1.663 33.125 1.00 96.06 203 LEU A O 1
ATOM 1653 N N . GLU A 1 204 ? -11.999 -1.996 32.331 1.00 96.38 204 GLU A N 1
ATOM 1654 C CA . GLU A 1 204 ? -11.683 -3.097 33.249 1.00 96.38 204 GLU A CA 1
ATOM 1655 C C . GLU A 1 204 ? -11.687 -2.647 34.719 1.00 96.38 204 GLU A C 1
ATOM 1657 O O . GLU A 1 204 ? -12.267 -3.331 35.570 1.00 96.38 204 GLU A O 1
ATOM 1662 N N . LYS A 1 205 ? -11.108 -1.476 35.026 1.00 97.50 205 LYS A N 1
ATOM 1663 C CA . LYS A 1 205 ? -11.146 -0.879 36.376 1.00 97.50 205 LYS A CA 1
ATOM 1664 C C . LYS A 1 205 ? -12.572 -0.543 36.812 1.00 97.50 205 LYS A C 1
ATOM 1666 O O . LYS A 1 205 ? -12.942 -0.798 37.963 1.00 97.50 205 LYS A O 1
ATOM 1671 N N . GLU A 1 206 ? -13.379 0.020 35.914 1.00 97.88 206 GLU A N 1
ATOM 1672 C CA . GLU A 1 206 ? -14.779 0.343 36.195 1.00 97.88 206 GLU A CA 1
ATOM 1673 C C . GLU A 1 206 ? -15.590 -0.931 36.471 1.00 97.88 206 GLU A C 1
ATOM 1675 O O . GLU A 1 206 ? -16.310 -1.005 37.469 1.00 97.88 206 GLU A O 1
ATOM 1680 N N . VAL A 1 207 ? -15.395 -1.981 35.667 1.00 98.31 207 VAL A N 1
ATOM 1681 C CA . VAL A 1 207 ? -16.011 -3.297 35.888 1.00 98.31 207 VAL A CA 1
ATOM 1682 C C . VAL A 1 207 ? -15.595 -3.891 37.234 1.00 98.31 207 VAL A C 1
ATOM 1684 O O . VAL A 1 207 ? -16.450 -4.414 37.949 1.00 98.31 207 VAL A O 1
ATOM 1687 N N . ALA A 1 208 ? -14.318 -3.808 37.617 1.00 98.31 208 ALA A N 1
ATOM 1688 C CA . ALA A 1 208 ? -13.854 -4.287 38.920 1.00 98.31 208 ALA A CA 1
ATOM 1689 C C . ALA A 1 208 ? -14.521 -3.523 40.078 1.00 98.31 208 ALA A C 1
ATOM 1691 O O . ALA A 1 208 ? -15.030 -4.137 41.015 1.00 98.31 208 ALA A O 1
ATOM 1692 N N . THR A 1 209 ? -14.614 -2.197 39.959 1.00 98.38 209 THR A N 1
ATOM 1693 C CA . THR A 1 209 ? -15.275 -1.334 40.950 1.00 98.38 209 THR A CA 1
ATOM 1694 C C . THR A 1 209 ? -16.768 -1.651 41.069 1.00 98.38 209 THR A C 1
ATOM 1696 O O . THR A 1 209 ? -17.321 -1.698 42.168 1.00 98.38 209 THR A O 1
ATOM 1699 N N . LEU A 1 210 ? -17.452 -1.886 39.946 1.00 98.50 210 LEU A N 1
ATOM 1700 C CA . LEU A 1 210 ? -18.864 -2.270 39.940 1.00 98.50 210 LEU A CA 1
ATOM 1701 C C . LEU A 1 210 ? -19.079 -3.653 40.559 1.00 98.50 210 LEU A C 1
ATOM 1703 O O . LEU A 1 210 ? -20.016 -3.821 41.337 1.00 98.50 210 LEU A O 1
ATOM 1707 N N . LYS A 1 211 ? -18.203 -4.625 40.278 1.00 98.56 211 LYS A N 1
ATOM 1708 C CA . LYS A 1 211 ? -18.240 -5.947 40.923 1.00 98.56 211 LYS A CA 1
ATOM 1709 C C . LYS A 1 211 ? -18.089 -5.838 42.437 1.00 98.56 211 LYS A C 1
ATOM 1711 O O . LYS A 1 211 ? -18.838 -6.484 43.163 1.00 98.56 211 LYS A O 1
ATOM 1716 N N . GLU A 1 212 ? -17.179 -4.992 42.910 1.00 98.44 212 GLU A N 1
ATOM 1717 C CA . GLU A 1 212 ? -17.000 -4.748 44.340 1.00 98.44 212 GLU A CA 1
ATOM 1718 C C . GLU A 1 212 ? -18.252 -4.110 44.966 1.00 98.44 212 GLU A C 1
ATOM 1720 O O . GLU A 1 212 ? -18.745 -4.582 45.989 1.00 98.44 212 GLU A O 1
ATOM 1725 N N . LYS A 1 213 ? -18.845 -3.100 44.314 1.00 98.62 213 LYS A N 1
ATOM 1726 C CA . LYS A 1 213 ? -20.113 -2.493 44.759 1.00 98.62 213 LYS A CA 1
ATOM 1727 C C . LYS A 1 213 ? -21.249 -3.513 44.832 1.00 98.62 213 LYS A C 1
ATOM 1729 O O . LYS A 1 213 ? -22.006 -3.501 45.798 1.00 98.62 213 LYS A O 1
ATOM 1734 N N . ILE A 1 214 ? -21.369 -4.394 43.837 1.00 98.31 214 ILE A N 1
ATOM 1735 C CA . ILE A 1 214 ? -22.361 -5.479 43.841 1.00 98.31 214 ILE A CA 1
ATOM 1736 C C . ILE A 1 214 ? -22.115 -6.417 45.027 1.00 98.31 214 ILE A C 1
ATOM 1738 O O . ILE A 1 214 ? -23.068 -6.783 45.710 1.00 98.31 214 ILE A O 1
ATOM 1742 N N . HIS A 1 215 ? -20.857 -6.762 45.307 1.00 98.62 215 HIS A N 1
ATOM 1743 C CA . HIS A 1 215 ? -20.510 -7.624 46.434 1.00 98.62 215 HIS A CA 1
ATOM 1744 C C . HIS A 1 215 ? -20.866 -6.986 47.787 1.00 98.62 215 HIS A C 1
ATOM 1746 O O . HIS A 1 215 ? -21.544 -7.614 48.597 1.00 98.62 215 HIS A O 1
ATOM 1752 N N . HIS A 1 216 ? -20.525 -5.708 47.991 1.00 98.62 216 HIS A N 1
ATOM 1753 C CA . HIS A 1 216 ? -20.899 -4.957 49.198 1.00 98.62 216 HIS A CA 1
ATOM 1754 C C . HIS A 1 216 ? -22.420 -4.874 49.385 1.00 98.62 216 HIS A C 1
ATOM 1756 O O . HIS A 1 216 ? -22.928 -5.023 50.499 1.00 98.62 216 HIS A O 1
ATOM 1762 N N . LEU A 1 217 ? -23.171 -4.654 48.299 1.00 98.69 217 LEU A N 1
ATOM 1763 C CA . LEU A 1 217 ? -24.637 -4.651 48.333 1.00 98.69 217 LEU A CA 1
ATOM 1764 C C . LEU A 1 217 ? -25.207 -6.030 48.705 1.00 98.69 217 LEU A C 1
ATOM 1766 O O . LEU A 1 217 ? -26.152 -6.097 49.493 1.00 98.69 217 LEU A O 1
ATOM 1770 N N . ASP A 1 218 ? -24.638 -7.117 48.183 1.00 98.69 218 ASP A N 1
ATOM 1771 C CA . ASP A 1 218 ? -25.052 -8.489 48.505 1.00 98.69 218 ASP A CA 1
ATOM 1772 C C . ASP A 1 218 ? -24.807 -8.830 49.987 1.00 98.69 218 ASP A C 1
ATOM 1774 O O . ASP A 1 218 ? -25.680 -9.389 50.659 1.00 98.69 218 ASP A O 1
ATOM 1778 N N . ASP A 1 219 ? -23.674 -8.405 50.548 1.00 98.75 219 ASP A N 1
ATOM 1779 C CA . ASP A 1 219 ? -23.376 -8.576 51.973 1.00 98.75 219 ASP A CA 1
ATOM 1780 C C . ASP A 1 219 ? -24.339 -7.790 52.869 1.00 98.75 219 ASP A C 1
ATOM 1782 O O . ASP A 1 219 ? -24.843 -8.317 53.874 1.00 98.75 219 ASP A O 1
ATOM 1786 N N . MET A 1 220 ? -24.667 -6.551 52.487 1.00 98.75 220 MET A N 1
ATOM 1787 C CA . MET A 1 220 ? -25.692 -5.766 53.178 1.00 98.75 220 MET A CA 1
ATOM 1788 C C . MET A 1 220 ? -27.062 -6.443 53.102 1.00 98.75 220 MET A C 1
ATOM 1790 O O . MET A 1 220 ? -27.754 -6.534 54.120 1.00 98.75 220 MET A O 1
ATOM 1794 N N . LEU A 1 221 ? -27.441 -6.976 51.938 1.00 98.69 221 LEU A N 1
ATOM 1795 C CA . LEU A 1 221 ? -28.695 -7.704 51.763 1.00 98.69 221 LEU A CA 1
ATOM 1796 C C . LEU A 1 221 ? -28.743 -8.950 52.657 1.00 98.69 221 LEU A C 1
ATOM 1798 O O . LEU A 1 221 ? -29.721 -9.152 53.379 1.00 98.69 221 LEU A O 1
ATOM 1802 N N . LYS A 1 222 ? -27.674 -9.752 52.690 1.00 98.69 222 LYS A N 1
ATOM 1803 C CA . LYS A 1 222 ? -27.559 -10.932 53.564 1.00 98.69 222 LYS A CA 1
ATOM 1804 C C . LYS A 1 222 ? -27.619 -10.570 55.047 1.00 98.69 222 LYS A C 1
ATOM 1806 O O . LYS A 1 222 ? -28.195 -11.321 55.839 1.00 98.69 222 LYS A O 1
ATOM 1811 N N . SER A 1 223 ? -27.026 -9.445 55.445 1.00 98.62 223 SER A N 1
ATOM 1812 C CA . SER A 1 223 ? -27.104 -8.930 56.818 1.00 98.62 223 SER A CA 1
ATOM 1813 C C . SER A 1 223 ? -28.540 -8.544 57.189 1.00 98.62 223 SER A C 1
ATOM 1815 O O . SER A 1 223 ? -29.061 -8.999 58.211 1.00 98.62 223 SER A O 1
ATOM 1817 N N . GLN A 1 224 ? -29.232 -7.807 56.313 1.00 98.75 224 GLN A N 1
ATOM 1818 C CA . GLN A 1 224 ? -30.638 -7.444 56.514 1.00 98.75 224 GLN A CA 1
ATOM 1819 C C . GLN A 1 224 ? -31.545 -8.679 56.565 1.00 98.75 224 GLN A C 1
ATOM 1821 O O . GLN A 1 224 ? -32.373 -8.802 57.467 1.00 98.75 224 GLN A O 1
ATOM 1826 N N . GLN A 1 225 ? -31.344 -9.651 55.671 1.00 98.69 225 GLN A N 1
ATOM 1827 C CA . GLN A 1 225 ? -32.080 -10.918 55.690 1.00 98.69 225 GLN A CA 1
ATOM 1828 C C . GLN A 1 225 ? -31.881 -11.690 57.003 1.00 98.69 225 GLN A C 1
ATOM 1830 O O . GLN A 1 225 ? -32.843 -12.236 57.543 1.00 98.69 225 GLN A O 1
ATOM 1835 N N . ARG A 1 226 ? -30.653 -11.733 57.544 1.00 98.69 226 ARG A N 1
ATOM 1836 C CA . ARG A 1 226 ? -30.375 -12.343 58.857 1.00 98.69 226 ARG A CA 1
ATOM 1837 C C . ARG A 1 226 ? -31.097 -11.612 59.985 1.00 98.69 226 ARG A C 1
ATOM 1839 O O . ARG A 1 226 ? -31.690 -12.269 60.836 1.00 98.69 226 ARG A O 1
ATOM 1846 N N . LYS A 1 227 ? -31.101 -10.277 59.970 1.00 98.69 227 LYS A N 1
ATOM 1847 C CA . LYS A 1 227 ? -31.800 -9.469 60.977 1.00 98.69 227 LYS A CA 1
ATOM 1848 C C . LYS A 1 227 ? -33.309 -9.714 60.956 1.00 98.69 227 LYS A C 1
ATOM 1850 O O . LYS A 1 227 ? -33.899 -9.920 62.010 1.00 98.69 227 LYS A O 1
ATOM 1855 N N . VAL A 1 228 ? -33.920 -9.760 59.771 1.00 98.75 228 VAL A N 1
ATOM 1856 C CA . VAL A 1 228 ? -35.351 -10.068 59.619 1.00 98.75 228 VAL A CA 1
ATOM 1857 C C . VAL A 1 228 ? -35.666 -11.486 60.095 1.00 98.75 228 VAL A C 1
ATOM 1859 O O . VAL A 1 228 ? -36.625 -11.660 60.840 1.00 98.75 228 VAL A O 1
ATOM 1862 N N . ARG A 1 229 ? -34.846 -12.490 59.745 1.00 98.56 229 ARG A N 1
ATOM 1863 C CA . ARG A 1 229 ? -35.006 -13.857 60.276 1.00 98.56 229 ARG A CA 1
ATOM 1864 C C . ARG A 1 229 ? -34.978 -13.880 61.802 1.00 98.56 229 ARG A C 1
ATOM 1866 O O . ARG A 1 229 ? -35.893 -14.423 62.409 1.00 98.56 229 ARG A O 1
ATOM 1873 N N . HIS A 1 230 ? -34.002 -13.211 62.409 1.00 98.69 230 HIS A N 1
ATOM 1874 C CA . HIS A 1 230 ? -33.920 -13.114 63.861 1.00 98.69 230 HIS A CA 1
ATOM 1875 C C . HIS A 1 230 ? -35.145 -12.412 64.470 1.00 98.69 230 HIS A C 1
ATOM 1877 O O . HIS A 1 230 ? -35.683 -12.873 65.470 1.00 98.69 230 HIS A O 1
ATOM 1883 N N . MET A 1 231 ? -35.640 -11.331 63.857 1.00 98.69 231 MET A N 1
ATOM 1884 C CA . MET A 1 231 ? -36.871 -10.669 64.310 1.00 98.69 231 MET A CA 1
ATOM 1885 C C . MET A 1 231 ? -38.092 -11.595 64.228 1.00 98.69 231 MET A C 1
ATOM 1887 O O . MET A 1 231 ? -38.915 -11.587 65.140 1.00 98.69 231 MET A O 1
ATOM 1891 N N . ILE A 1 232 ? -38.203 -12.410 63.174 1.00 98.12 232 ILE A N 1
ATOM 1892 C CA . ILE A 1 232 ? -39.274 -13.408 63.036 1.00 98.12 232 ILE A CA 1
ATOM 1893 C C . ILE A 1 232 ? -39.173 -14.457 64.149 1.00 98.12 232 ILE A C 1
ATOM 1895 O O . ILE A 1 232 ? -40.183 -14.754 64.781 1.00 98.12 232 ILE A O 1
ATOM 1899 N N . GLU A 1 233 ? -37.975 -14.971 64.434 1.00 98.38 233 GLU A N 1
ATOM 1900 C CA . GLU A 1 233 ? -37.743 -15.929 65.526 1.00 98.38 233 GLU A CA 1
ATOM 1901 C C . GLU A 1 233 ? -38.112 -15.335 66.896 1.00 98.38 233 GLU A C 1
ATOM 1903 O O . GLU A 1 233 ? -38.822 -15.967 67.677 1.00 98.38 233 GLU A O 1
ATOM 1908 N N . GLN A 1 234 ? -37.700 -14.092 67.177 1.00 98.44 234 GLN A N 1
ATOM 1909 C CA . GLN A 1 234 ? -38.058 -13.391 68.416 1.00 98.44 234 GLN A CA 1
ATOM 1910 C C . GLN A 1 234 ? -39.576 -13.195 68.548 1.00 98.44 234 GLN A C 1
ATOM 1912 O O . GLN A 1 234 ? -40.139 -13.434 69.617 1.00 98.44 234 GLN A O 1
ATOM 1917 N N . LEU A 1 235 ? -40.261 -12.816 67.463 1.00 98.56 235 LEU A N 1
ATOM 1918 C CA . LEU A 1 235 ? -41.721 -12.682 67.447 1.00 98.56 235 LEU A CA 1
ATOM 1919 C C . LEU A 1 235 ? -42.430 -14.024 67.662 1.00 98.56 235 LEU A C 1
ATOM 1921 O O . LEU A 1 235 ? -43.422 -14.080 68.387 1.00 98.56 235 LEU A O 1
ATOM 1925 N N . GLN A 1 236 ? -41.929 -15.106 67.065 1.00 98.19 236 GLN A N 1
ATOM 1926 C CA . GLN A 1 236 ? -42.478 -16.447 67.264 1.00 98.19 236 GLN A CA 1
ATOM 1927 C C . GLN A 1 236 ? -42.327 -16.904 68.721 1.00 98.19 236 GLN A C 1
ATOM 1929 O O . GLN A 1 236 ? -43.314 -17.347 69.304 1.00 98.19 236 GLN A O 1
ATOM 1934 N N . ASN A 1 237 ? -41.156 -16.709 69.334 1.00 98.25 237 ASN A N 1
ATOM 1935 C CA . ASN A 1 237 ? -40.925 -17.019 70.750 1.00 98.25 237 ASN A CA 1
ATOM 1936 C C . ASN A 1 237 ? -41.814 -16.180 71.683 1.00 98.25 237 ASN A C 1
ATOM 1938 O O . ASN A 1 237 ? -42.393 -16.690 72.639 1.00 98.25 237 ASN A O 1
ATOM 1942 N N . SER A 1 238 ? -41.964 -14.881 71.408 1.00 98.31 238 SER A N 1
ATOM 1943 C CA . SER A 1 238 ? -42.862 -14.023 72.189 1.00 98.31 238 SER A CA 1
ATOM 1944 C C . SER A 1 238 ? -44.319 -14.478 72.072 1.00 98.31 238 SER A C 1
ATOM 1946 O O . SER A 1 238 ? -45.024 -14.542 7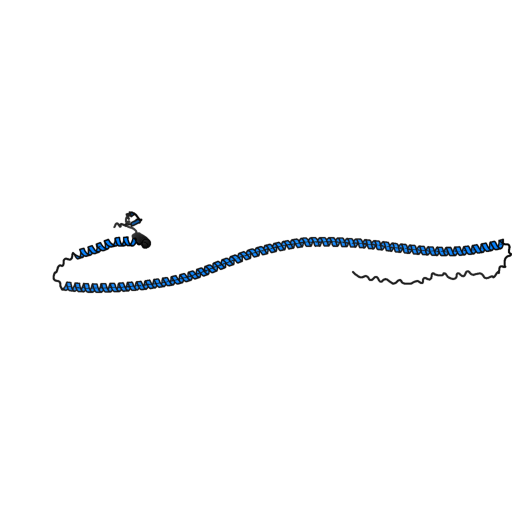3.080 1.00 98.31 238 SER A O 1
ATOM 1948 N N . ARG A 1 239 ? -44.758 -14.873 70.870 1.00 98.31 239 ARG A N 1
ATOM 1949 C CA . ARG A 1 239 ? -46.097 -15.423 70.639 1.00 98.31 239 ARG A CA 1
ATOM 1950 C C . ARG A 1 239 ? -46.334 -16.716 71.422 1.00 98.31 239 ARG A C 1
ATOM 1952 O O . ARG A 1 239 ? -47.414 -16.861 71.985 1.00 98.31 239 ARG A O 1
ATOM 1959 N N . THR A 1 240 ? -45.371 -17.639 71.477 1.00 98.00 240 THR A N 1
ATOM 1960 C CA . THR A 1 240 ? -45.529 -18.885 72.251 1.00 98.00 240 THR A CA 1
ATOM 1961 C C . THR A 1 240 ? -45.623 -18.608 73.747 1.00 98.00 240 THR A C 1
ATOM 1963 O O . THR A 1 240 ? -46.488 -19.174 74.408 1.00 98.00 240 THR A O 1
ATOM 1966 N N . VAL A 1 241 ? -44.805 -17.685 74.269 1.00 98.25 241 VAL A N 1
ATOM 1967 C CA . VAL A 1 241 ? -44.878 -17.261 75.678 1.00 98.25 241 VAL A CA 1
ATOM 1968 C C . VAL A 1 241 ? -46.237 -16.637 75.987 1.00 98.25 241 VAL A C 1
ATOM 1970 O O . VAL A 1 241 ? -46.840 -16.970 77.004 1.00 98.25 241 VAL A O 1
ATOM 1973 N N . LEU A 1 242 ? -46.752 -15.767 75.112 1.00 98.06 242 LEU A N 1
ATOM 1974 C CA . LEU A 1 242 ? -48.072 -15.167 75.301 1.00 98.06 242 LEU A CA 1
ATOM 1975 C C . LEU A 1 242 ? -49.170 -16.241 75.335 1.00 98.06 242 LEU A C 1
ATOM 1977 O O . LEU A 1 242 ? -49.963 -16.263 76.266 1.00 98.06 242 LEU A O 1
ATOM 1981 N N . GLN A 1 243 ? -49.133 -17.209 74.414 1.00 98.12 243 GLN A N 1
ATOM 1982 C CA . GLN A 1 243 ? -50.076 -18.335 74.389 1.00 98.12 243 GLN A CA 1
ATOM 1983 C C . GLN A 1 243 ? -50.013 -19.237 75.634 1.00 98.12 243 GLN A C 1
ATOM 1985 O O . GLN A 1 243 ? -50.989 -19.915 75.956 1.00 98.12 243 GLN A O 1
ATOM 1990 N N . GLU A 1 244 ? -48.867 -19.335 76.307 1.00 98.00 244 GLU A N 1
ATOM 1991 C CA . GLU A 1 244 ? -48.756 -20.027 77.599 1.00 98.00 244 GLU A CA 1
ATOM 1992 C C . GLU A 1 244 ? -49.383 -19.206 78.729 1.00 98.00 244 GLU A C 1
ATOM 1994 O O . GLU A 1 244 ? -50.050 -19.769 79.596 1.00 98.00 244 GLU A O 1
ATOM 1999 N N . ARG A 1 245 ? -49.208 -17.879 78.709 1.00 98.00 245 ARG A N 1
ATOM 2000 C CA . ARG A 1 245 ? -49.835 -16.980 79.687 1.00 98.00 245 ARG A CA 1
ATOM 2001 C C . ARG A 1 245 ? -51.346 -16.928 79.521 1.00 98.00 245 ARG A C 1
ATOM 2003 O O . ARG A 1 245 ? -52.031 -17.000 80.529 1.00 98.00 245 ARG A O 1
ATOM 2010 N N . ASP A 1 246 ? -51.847 -16.900 78.290 1.00 98.38 246 ASP A N 1
ATOM 2011 C CA . ASP A 1 246 ? -53.284 -16.955 78.004 1.00 98.38 246 ASP A CA 1
ATOM 2012 C C . ASP A 1 246 ? -53.906 -18.251 78.544 1.00 98.38 246 ASP A C 1
ATOM 2014 O O . ASP A 1 246 ? -54.953 -18.214 79.180 1.00 98.38 246 ASP A O 1
ATOM 2018 N N . ARG A 1 247 ? -53.223 -19.395 78.382 1.00 98.12 247 ARG A N 1
ATOM 2019 C CA . ARG A 1 247 ? -53.659 -20.669 78.981 1.00 98.12 247 ARG A CA 1
ATOM 2020 C C . ARG A 1 247 ? -53.725 -20.599 80.506 1.00 98.12 247 ARG A C 1
ATOM 2022 O O . ARG A 1 247 ? -54.724 -20.998 81.085 1.00 98.12 247 ARG A O 1
ATOM 2029 N N . TYR A 1 248 ? -52.696 -20.041 81.141 1.00 98.31 248 TYR A N 1
ATOM 2030 C CA . TYR A 1 248 ? -52.682 -19.864 82.593 1.00 98.31 248 TYR A CA 1
ATOM 2031 C C . TYR A 1 248 ? -53.775 -18.901 83.087 1.00 98.31 248 TYR A C 1
ATOM 2033 O O . TYR A 1 248 ? -54.336 -19.111 84.159 1.00 98.31 248 TYR A O 1
ATOM 2041 N N . ILE A 1 249 ? -54.094 -17.857 82.313 1.00 98.25 249 ILE A N 1
ATOM 2042 C CA . ILE A 1 249 ? -55.225 -16.967 82.602 1.00 98.25 249 ILE A CA 1
ATOM 2043 C C . ILE A 1 249 ? -56.530 -17.764 82.561 1.00 98.25 249 ILE A C 1
ATOM 2045 O O . ILE A 1 249 ? -57.274 -17.696 83.532 1.00 98.25 249 ILE A O 1
ATOM 2049 N N . CYS A 1 250 ? -56.769 -18.575 81.525 1.00 98.00 250 CYS A N 1
ATOM 2050 C CA . CYS A 1 250 ? -57.965 -19.421 81.452 1.00 98.00 250 CYS A CA 1
ATOM 2051 C C . CYS A 1 250 ? -58.080 -20.393 82.639 1.00 98.00 250 CYS A C 1
ATOM 2053 O O . CYS A 1 250 ? -59.157 -20.517 83.218 1.00 98.00 250 CYS A O 1
ATOM 2055 N N . ASP A 1 251 ? -56.979 -21.035 83.049 1.00 97.94 251 ASP A N 1
ATOM 2056 C CA . ASP A 1 251 ? -56.970 -21.933 84.216 1.00 97.94 251 ASP A CA 1
ATOM 2057 C C . ASP A 1 251 ? -57.337 -21.181 85.515 1.00 97.94 251 ASP A C 1
ATOM 2059 O O . ASP A 1 251 ? -58.043 -21.697 86.387 1.00 97.94 251 ASP A O 1
ATOM 2063 N N . LEU A 1 252 ? -56.862 -19.938 85.665 1.00 98.12 252 LEU A N 1
ATOM 2064 C CA . LEU A 1 252 ? -57.218 -19.081 86.797 1.00 98.12 252 LEU A CA 1
ATOM 2065 C C . LEU A 1 252 ? -58.669 -18.600 86.729 1.00 98.12 252 LEU A C 1
ATOM 2067 O O . LEU A 1 252 ? -59.326 -18.570 87.766 1.00 98.12 252 LEU A O 1
ATOM 2071 N N . GLU A 1 253 ? -59.168 -18.239 85.549 1.00 97.88 253 GLU A N 1
ATOM 2072 C CA . GLU A 1 253 ? -60.567 -17.862 85.330 1.00 97.88 253 GLU A CA 1
ATOM 2073 C C . GLU A 1 253 ? -61.511 -19.013 85.697 1.00 97.88 253 GLU A C 1
ATOM 2075 O O . GLU A 1 253 ? -62.491 -18.790 86.405 1.00 97.88 253 GLU A O 1
ATOM 2080 N N . GLU A 1 254 ? -61.188 -20.253 85.311 1.00 97.38 254 GLU A N 1
ATOM 2081 C CA . GLU A 1 254 ? -61.948 -21.447 85.704 1.00 97.38 254 GLU A CA 1
ATOM 2082 C C . GLU A 1 254 ? -61.948 -21.631 87.228 1.00 97.38 254 GLU A C 1
ATOM 2084 O O . GLU A 1 254 ? -62.997 -21.850 87.839 1.00 97.38 254 GLU A O 1
ATOM 2089 N N . LYS A 1 255 ? -60.785 -21.472 87.870 1.00 97.88 255 LYS A N 1
ATOM 2090 C CA . LYS A 1 255 ? -60.676 -21.554 89.331 1.00 97.88 255 LYS A CA 1
ATOM 2091 C C . LYS A 1 255 ? -61.473 -20.458 90.039 1.00 97.88 255 LYS A C 1
ATOM 2093 O O . LYS A 1 255 ? -62.090 -20.733 91.066 1.00 97.88 255 LYS A O 1
ATOM 2098 N N . VAL A 1 256 ? -61.456 -19.230 89.521 1.00 98.12 256 VAL A N 1
ATOM 2099 C CA . VAL A 1 256 ? -62.263 -18.122 90.050 1.00 98.12 256 VAL A CA 1
ATOM 2100 C C . VAL A 1 256 ? -63.745 -18.442 89.894 1.00 98.12 256 VAL A C 1
ATOM 2102 O O . VAL A 1 256 ? -64.463 -18.367 90.882 1.00 98.12 256 VAL A O 1
ATOM 2105 N N . ALA A 1 257 ? -64.193 -18.889 88.721 1.00 97.94 257 ALA A N 1
ATOM 2106 C CA . ALA A 1 257 ? -65.589 -19.256 88.491 1.00 97.94 257 ALA A CA 1
ATOM 2107 C C . ALA A 1 257 ? -66.068 -20.387 89.423 1.00 97.94 257 ALA A C 1
ATOM 2109 O O . ALA A 1 257 ? -67.187 -20.326 89.937 1.00 97.94 257 ALA A O 1
ATOM 2110 N N . PHE A 1 258 ? -65.217 -21.389 89.678 1.00 97.75 258 PHE A N 1
ATOM 2111 C CA . PHE A 1 258 ? -65.485 -22.457 90.645 1.00 97.75 258 PHE A CA 1
ATOM 2112 C C . PHE A 1 258 ? -65.648 -21.905 92.067 1.00 97.75 258 PHE A C 1
ATOM 2114 O O . PHE A 1 258 ? -66.665 -22.156 92.713 1.00 97.75 258 PHE A O 1
ATOM 2121 N N . LEU A 1 259 ? -64.682 -21.106 92.534 1.00 97.69 259 LEU A N 1
ATOM 2122 C CA . LEU A 1 259 ? -64.726 -20.498 93.866 1.00 97.69 259 LEU A CA 1
ATOM 2123 C C . LEU A 1 259 ? -65.903 -19.531 94.017 1.00 97.69 259 LEU A C 1
ATOM 2125 O O . LEU A 1 259 ? -66.512 -19.466 95.075 1.00 97.69 259 LEU A O 1
ATOM 2129 N N . GLU A 1 260 ? -66.253 -18.782 92.975 1.00 96.94 260 GLU A N 1
ATOM 2130 C CA . GLU A 1 260 ? -67.430 -17.918 92.974 1.00 96.94 260 GLU A CA 1
ATOM 2131 C C . GLU A 1 260 ? -68.732 -18.718 93.078 1.00 96.94 260 GLU A C 1
ATOM 2133 O O . GLU A 1 260 ? -69.666 -18.262 93.733 1.00 96.94 260 GLU A O 1
ATOM 2138 N N . ALA A 1 261 ? -68.822 -19.889 92.441 1.00 97.00 261 ALA A N 1
ATOM 2139 C CA . ALA A 1 261 ? -69.992 -20.757 92.547 1.00 97.00 261 ALA A CA 1
ATOM 2140 C C . ALA A 1 261 ? -70.141 -21.332 93.961 1.00 97.00 261 ALA A C 1
ATOM 2142 O O . ALA A 1 261 ? -71.229 -21.247 94.523 1.00 97.00 261 ALA A O 1
ATOM 2143 N N . GLU A 1 262 ? -69.048 -21.818 94.552 1.00 95.94 262 GLU A N 1
ATOM 2144 C CA . GLU A 1 262 ? -69.008 -22.270 95.949 1.00 95.94 262 GLU A CA 1
ATOM 2145 C C . GLU A 1 262 ? -69.381 -21.130 96.911 1.00 95.94 262 GLU A C 1
ATOM 2147 O O . GLU A 1 262 ? -70.198 -21.294 97.813 1.00 95.94 262 GLU A O 1
ATOM 2152 N N . ASN 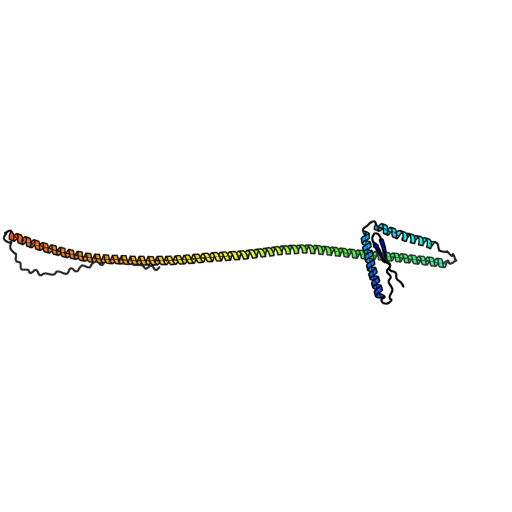A 1 263 ? -68.841 -19.931 96.684 1.00 96.62 263 ASN A N 1
ATOM 2153 C CA . ASN A 1 263 ? -69.135 -18.767 97.514 1.00 96.62 263 ASN A CA 1
ATOM 2154 C C . ASN A 1 263 ? -70.611 -18.342 97.401 1.00 96.62 263 ASN A C 1
ATOM 2156 O O . ASN A 1 263 ? -71.221 -17.989 98.409 1.00 96.62 263 ASN A O 1
ATOM 2160 N N . ARG A 1 264 ? -71.211 -18.422 96.203 1.00 96.00 264 ARG A N 1
ATOM 2161 C CA . ARG A 1 264 ? -72.657 -18.218 96.007 1.00 96.00 264 ARG A CA 1
ATOM 2162 C C . ARG A 1 264 ? -73.483 -19.267 96.751 1.00 96.00 264 ARG A C 1
ATOM 2164 O O . ARG A 1 264 ? -74.368 -18.881 97.499 1.00 96.00 264 ARG A O 1
ATOM 2171 N N . GLU A 1 265 ? -73.148 -20.551 96.631 1.00 95.00 265 GLU A N 1
ATOM 2172 C CA . GLU A 1 265 ? -73.830 -21.640 97.352 1.00 95.00 265 GLU A CA 1
ATOM 2173 C C . GLU A 1 265 ? -73.793 -21.426 98.875 1.00 95.00 265 GLU A C 1
ATOM 2175 O O . GLU A 1 265 ? -74.811 -21.543 99.559 1.00 95.00 265 GLU A O 1
ATOM 2180 N N . MET A 1 266 ? -72.636 -21.028 99.415 1.00 95.25 266 MET A N 1
ATOM 2181 C CA . MET A 1 266 ? -72.499 -20.690 100.834 1.00 95.25 266 MET A CA 1
ATOM 2182 C C . MET A 1 266 ? -73.353 -19.481 101.246 1.00 95.25 266 MET A C 1
ATOM 2184 O O . MET A 1 266 ? -73.940 -19.494 102.332 1.00 95.25 266 MET A O 1
ATOM 2188 N N . HIS A 1 267 ? -73.425 -18.438 100.411 1.00 94.06 267 HIS A N 1
ATOM 2189 C CA . HIS A 1 267 ? -74.283 -17.275 100.660 1.00 94.06 267 HIS A CA 1
ATOM 2190 C C . HIS A 1 267 ? -75.769 -17.650 100.617 1.00 94.06 267 HIS A C 1
ATOM 2192 O O . HIS A 1 267 ? -76.498 -17.274 101.533 1.00 94.06 267 HIS A O 1
ATOM 2198 N N . ASP A 1 268 ? -76.196 -18.444 99.633 1.00 93.12 268 ASP A N 1
ATOM 2199 C CA . ASP A 1 268 ? -77.573 -18.933 99.508 1.00 93.12 268 ASP A CA 1
ATOM 2200 C C . ASP A 1 268 ? -77.975 -19.764 100.743 1.00 93.12 268 ASP A C 1
ATOM 2202 O O . ASP A 1 268 ? -79.068 -19.604 101.291 1.00 93.12 268 ASP A O 1
ATOM 2206 N N . HIS A 1 269 ? -77.071 -20.614 101.253 1.00 92.25 269 HIS A N 1
ATOM 2207 C CA . HIS A 1 269 ? -77.269 -21.339 102.513 1.00 92.25 269 HIS A CA 1
ATOM 2208 C C . HIS A 1 269 ? -77.401 -20.411 103.725 1.00 92.25 269 HIS A C 1
ATOM 2210 O O . HIS A 1 269 ? -78.263 -20.628 104.580 1.00 92.25 269 HIS A O 1
ATOM 2216 N N . MET A 1 270 ? -76.557 -19.382 103.821 1.00 92.69 270 MET A N 1
ATOM 2217 C CA . MET A 1 270 ? -76.633 -18.399 104.901 1.00 92.69 270 MET A CA 1
ATOM 2218 C C . MET A 1 270 ? -77.953 -17.617 104.853 1.00 92.69 270 MET A C 1
ATOM 2220 O O . MET A 1 270 ? -78.592 -17.441 105.890 1.00 92.69 270 MET A O 1
ATOM 2224 N N . GLU A 1 271 ? -78.390 -17.185 103.669 1.00 90.31 271 GLU A N 1
ATOM 2225 C CA . GLU A 1 271 ? -79.659 -16.481 103.468 1.00 90.31 271 GLU A CA 1
ATOM 2226 C C . GLU A 1 271 ? -80.858 -17.367 103.829 1.00 90.31 271 GLU A C 1
ATOM 2228 O O . GLU A 1 271 ? -81.743 -16.918 104.558 1.00 90.31 271 GLU A O 1
ATOM 2233 N N . TYR A 1 272 ? -80.849 -18.645 103.430 1.00 87.69 272 TYR A N 1
ATOM 2234 C CA . TYR A 1 272 ? -81.872 -19.621 103.822 1.00 87.69 272 TYR A CA 1
ATOM 2235 C C . TYR A 1 272 ? -81.998 -19.749 105.349 1.00 87.69 272 TYR A C 1
ATOM 2237 O O . TYR A 1 272 ? -83.104 -19.689 105.890 1.00 87.69 272 TYR A O 1
ATOM 2245 N N . LEU A 1 273 ? -80.866 -19.871 106.058 1.00 85.06 273 LEU A N 1
ATOM 2246 C CA . LEU A 1 273 ? -80.841 -19.950 107.524 1.00 85.06 273 LEU A CA 1
ATOM 2247 C C . LEU A 1 273 ? -81.329 -18.651 108.187 1.00 85.06 273 LEU A C 1
ATOM 2249 O O . LEU A 1 273 ? -82.022 -18.705 109.203 1.00 85.06 273 LEU A O 1
ATOM 2253 N N . MET A 1 274 ? -80.998 -17.486 107.622 1.00 80.38 274 MET A N 1
ATOM 2254 C CA . MET A 1 274 ? -81.457 -16.186 108.130 1.00 80.38 274 MET A CA 1
ATOM 2255 C C . MET A 1 274 ? -82.939 -15.903 107.830 1.00 80.38 274 MET A C 1
ATOM 2257 O O . MET A 1 274 ? -83.576 -15.170 108.586 1.00 80.38 274 MET A O 1
ATOM 2261 N N . ALA A 1 275 ? -83.508 -16.486 106.770 1.00 79.00 275 ALA A N 1
ATOM 2262 C CA . ALA A 1 275 ? -84.904 -16.301 106.363 1.00 79.00 275 ALA A CA 1
ATOM 2263 C C . ALA A 1 275 ? -85.932 -17.082 107.214 1.00 79.00 275 ALA A C 1
ATOM 2265 O O . ALA A 1 275 ? -87.137 -16.886 107.043 1.00 79.00 275 ALA A O 1
ATOM 2266 N N . GLY A 1 276 ? -85.494 -17.933 108.153 1.00 59.50 276 GLY A N 1
ATOM 2267 C CA . GLY A 1 276 ? -86.361 -18.528 109.181 1.00 59.50 276 GLY A CA 1
ATOM 2268 C C . GLY A 1 276 ? -87.238 -19.712 108.743 1.00 59.50 276 GLY A C 1
ATOM 2269 O O . GLY A 1 276 ? -88.310 -19.898 109.317 1.00 59.50 276 GLY A O 1
ATOM 2270 N N . GLN A 1 277 ? -86.815 -20.517 107.760 1.00 55.28 277 GLN A N 1
ATOM 2271 C CA . GLN A 1 277 ? -87.456 -21.806 107.436 1.00 55.28 277 GLN A CA 1
ATOM 2272 C C . GLN A 1 277 ? -86.663 -22.989 108.023 1.00 55.28 277 GLN A C 1
ATOM 2274 O O . GLN A 1 277 ? -85.438 -23.029 107.916 1.00 55.28 277 GLN A O 1
ATOM 2279 N N . ASP A 1 278 ? -87.355 -23.964 108.629 1.00 44.31 278 ASP A N 1
ATOM 2280 C CA . ASP A 1 278 ? -86.745 -25.200 109.150 1.00 44.31 278 ASP A CA 1
ATOM 2281 C C . ASP A 1 278 ? -86.003 -25.983 108.035 1.00 44.31 278 ASP A C 1
ATOM 2283 O O . ASP A 1 278 ? -86.452 -26.001 106.884 1.00 44.31 278 ASP A O 1
ATOM 2287 N N . PRO A 1 279 ? -84.861 -26.635 108.326 1.00 48.34 279 PRO A N 1
ATOM 2288 C CA . PRO A 1 279 ? -84.020 -27.265 107.304 1.00 48.34 279 PRO A CA 1
ATOM 2289 C C . PRO A 1 279 ? -84.644 -28.548 106.711 1.00 48.34 279 PRO A C 1
ATOM 2291 O O . PRO A 1 279 ? -85.206 -29.352 107.461 1.00 48.34 279 PRO A O 1
ATOM 2294 N N . PRO A 1 280 ? -84.500 -28.825 105.393 1.00 52.84 280 PRO A N 1
ATOM 2295 C CA . PRO A 1 280 ? -84.857 -30.120 104.816 1.00 52.84 280 PRO A CA 1
ATOM 2296 C C . PRO A 1 280 ? -83.843 -31.205 105.235 1.00 52.84 280 PRO A C 1
ATOM 2298 O O . PRO A 1 280 ? -82.679 -30.890 105.494 1.00 52.84 280 PRO A O 1
ATOM 2301 N N . PRO A 1 281 ? -84.230 -32.494 105.291 1.00 47.69 281 PRO A N 1
ATOM 2302 C CA . PRO A 1 281 ? -83.418 -33.524 105.930 1.00 47.69 281 PRO A CA 1
ATOM 2303 C C . PRO A 1 281 ? -82.142 -33.844 105.145 1.00 47.69 281 PRO A C 1
ATOM 2305 O O . PRO A 1 281 ? -82.187 -34.186 103.962 1.00 47.69 281 PRO A O 1
ATOM 2308 N N . LEU A 1 282 ? -81.012 -33.835 105.855 1.00 49.00 282 LEU A N 1
ATOM 2309 C CA . LEU A 1 282 ? -79.750 -34.435 105.430 1.00 49.00 282 LEU A CA 1
ATOM 2310 C C . LEU A 1 282 ? -79.939 -35.950 105.241 1.00 49.00 282 LEU A C 1
ATOM 2312 O O . LEU A 1 282 ? -80.073 -36.700 106.207 1.00 49.00 282 LEU A O 1
ATOM 2316 N N . SER A 1 283 ? -79.915 -36.413 103.992 1.00 43.72 283 SER A N 1
ATOM 2317 C CA . SER A 1 283 ? -79.722 -37.828 103.672 1.00 43.72 283 SER A CA 1
ATOM 2318 C C . SER A 1 283 ? -78.248 -38.183 103.877 1.00 43.72 283 SER A C 1
ATOM 2320 O O . SER A 1 283 ? -77.424 -38.043 102.973 1.00 43.72 283 SER A O 1
ATOM 2322 N N . THR A 1 284 ? -77.929 -38.695 105.061 1.00 46.72 284 THR A N 1
ATOM 2323 C CA . THR A 1 284 ? -76.745 -39.519 105.305 1.00 46.72 284 THR A CA 1
ATOM 2324 C C . THR A 1 284 ? -76.789 -40.751 104.399 1.00 46.72 284 THR A C 1
ATOM 2326 O O . THR A 1 284 ? -77.623 -41.634 104.590 1.00 46.72 284 THR A O 1
ATOM 2329 N N . ASN A 1 285 ? -75.887 -40.831 103.423 1.00 39.50 285 ASN A N 1
ATOM 2330 C CA . ASN A 1 285 ? -75.504 -42.101 102.820 1.00 39.50 285 ASN A CA 1
ATOM 2331 C C . ASN A 1 285 ? -73.983 -42.222 102.882 1.00 39.50 285 ASN A C 1
ATOM 2333 O O . ASN A 1 285 ? -73.248 -41.546 102.163 1.00 39.50 285 ASN A O 1
ATOM 2337 N N . ASP A 1 286 ? -73.548 -43.103 103.778 1.00 42.78 286 ASP A N 1
ATOM 2338 C CA . ASP A 1 286 ? -72.198 -43.625 103.926 1.00 42.78 286 ASP A CA 1
ATOM 2339 C C . ASP A 1 286 ? -71.703 -44.256 102.619 1.00 42.78 286 ASP A C 1
ATOM 2341 O O . ASP A 1 286 ? -71.786 -45.465 102.413 1.00 42.78 286 ASP A O 1
ATOM 2345 N N . LYS A 1 287 ? -71.139 -43.445 101.727 1.00 37.03 287 LYS A N 1
ATOM 2346 C CA . LYS A 1 287 ? -70.125 -43.889 100.768 1.00 37.03 287 LYS A CA 1
ATOM 2347 C C . LYS A 1 287 ? -69.090 -42.790 100.624 1.00 37.03 287 LYS A C 1
ATOM 2349 O O . LYS A 1 287 ? -69.277 -41.838 99.879 1.00 37.03 287 LYS A O 1
ATOM 2354 N N . LYS A 1 288 ? -67.986 -42.974 101.349 1.00 36.53 288 LYS A N 1
ATOM 2355 C CA . LYS A 1 288 ? -66.660 -42.413 101.070 1.00 36.53 288 LYS A CA 1
ATOM 2356 C C . LYS A 1 288 ? -66.497 -42.168 99.556 1.00 36.53 288 LYS A C 1
ATOM 2358 O O . LYS A 1 288 ? -66.366 -43.154 98.826 1.00 36.53 288 LYS A O 1
ATOM 2363 N N . PRO A 1 289 ? -66.492 -40.917 99.062 1.00 43.72 289 PRO A N 1
ATOM 2364 C CA . PRO A 1 289 ? -65.996 -40.656 97.730 1.00 43.72 289 PRO A CA 1
ATOM 2365 C C . PRO A 1 289 ? -64.478 -40.770 97.832 1.00 43.72 289 PRO A C 1
ATOM 2367 O O . PRO A 1 289 ? -63.767 -39.870 98.272 1.00 43.72 289 PRO A O 1
ATOM 2370 N N . GLU A 1 290 ? -63.992 -41.964 97.523 1.00 37.47 290 GLU A N 1
ATOM 2371 C CA . GLU A 1 290 ? -62.622 -42.174 97.098 1.00 37.47 290 GLU A CA 1
ATOM 2372 C C . GLU A 1 290 ? -62.345 -41.168 95.980 1.00 37.47 290 GLU A C 1
ATOM 2374 O O . GLU A 1 290 ? -62.980 -41.207 94.926 1.00 37.47 290 GLU A O 1
ATOM 2379 N N . VAL A 1 291 ? -61.448 -40.217 96.249 1.00 49.19 291 VAL A N 1
ATOM 2380 C CA . VAL A 1 291 ? -60.908 -39.306 95.242 1.00 49.19 291 VAL A CA 1
ATOM 2381 C C . VAL A 1 291 ? -60.113 -40.167 94.269 1.00 49.19 291 VAL A C 1
ATOM 2383 O O . VAL A 1 291 ? -58.908 -40.372 94.408 1.00 49.19 291 VAL A O 1
ATOM 2386 N N . VAL A 1 292 ? -60.818 -40.735 93.297 1.00 35.34 292 VAL A N 1
ATOM 2387 C CA . VAL A 1 292 ? -60.214 -41.350 92.132 1.00 35.34 292 VAL A CA 1
ATOM 2388 C C . VAL A 1 292 ? -59.658 -40.190 91.322 1.00 35.34 292 VAL A C 1
ATOM 2390 O O . VAL A 1 292 ? -60.384 -39.510 90.602 1.00 35.34 292 VAL A O 1
ATOM 2393 N N . TYR A 1 293 ? -58.353 -39.954 91.458 1.00 48.66 293 TYR A N 1
ATOM 2394 C CA . TYR A 1 293 ? -57.568 -39.239 90.457 1.00 48.66 293 TYR A CA 1
ATOM 2395 C C . TYR A 1 293 ? -57.653 -40.038 89.151 1.00 48.66 293 TYR A C 1
ATOM 2397 O O . TYR A 1 293 ? -56.781 -40.838 88.808 1.00 48.66 293 TYR A O 1
ATOM 2405 N N . SER A 1 294 ? -58.749 -39.878 88.417 1.00 49.34 294 SER A N 1
ATOM 2406 C CA . SER A 1 294 ? -58.854 -40.389 87.066 1.00 49.34 294 SER A CA 1
ATOM 2407 C C . SER A 1 294 ? -57.954 -39.542 86.178 1.00 49.34 294 SER A C 1
ATOM 2409 O O . 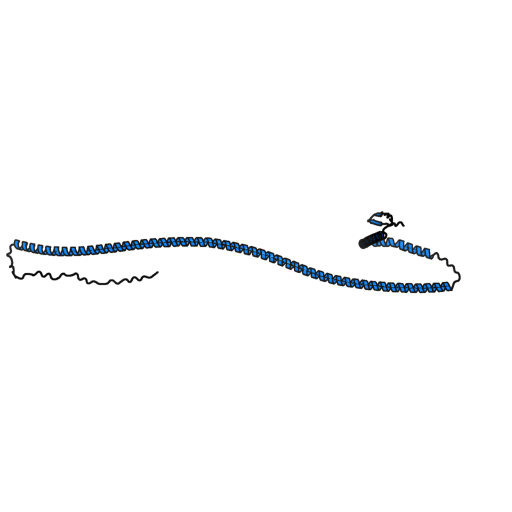SER A 1 294 ? -58.330 -38.454 85.766 1.00 49.34 294 SER A O 1
ATOM 2411 N N . LYS A 1 295 ? -56.781 -40.125 85.902 1.00 49.69 295 LYS A N 1
ATOM 2412 C CA . LYS A 1 295 ? -55.866 -39.910 84.772 1.00 49.69 295 LYS A CA 1
ATOM 2413 C C . LYS A 1 295 ? -55.350 -38.478 84.559 1.00 49.69 295 LYS A C 1
ATOM 2415 O O . LYS A 1 295 ? -56.121 -37.589 84.218 1.00 49.69 295 LYS A O 1
ATOM 2420 N N . PRO A 1 296 ? -54.018 -38.276 84.553 1.00 43.31 296 PRO A N 1
ATOM 2421 C CA . PRO A 1 296 ? -53.440 -37.148 83.842 1.00 43.31 296 PRO A CA 1
ATOM 2422 C C . PRO A 1 296 ? -53.913 -37.223 82.387 1.00 43.31 296 PRO A C 1
ATOM 2424 O O . PRO A 1 296 ? -53.582 -38.176 81.674 1.00 43.31 296 PRO A O 1
ATOM 2427 N N . LEU A 1 297 ? -54.694 -36.242 81.937 1.00 43.78 297 LEU A N 1
ATOM 2428 C CA . LEU A 1 297 ? -54.807 -35.961 80.515 1.00 43.78 297 LEU A CA 1
ATOM 2429 C C . LEU A 1 297 ? -53.437 -35.438 80.092 1.00 43.78 297 LEU A C 1
ATOM 2431 O O . LEU A 1 297 ? -53.146 -34.247 80.143 1.00 43.78 297 LEU A O 1
ATOM 2435 N N . THR A 1 298 ? -52.557 -36.365 79.717 1.00 45.62 298 THR A N 1
ATOM 2436 C CA . THR A 1 298 ? -51.415 -36.041 78.872 1.00 45.62 298 THR A CA 1
ATOM 2437 C C . THR A 1 298 ? -51.943 -35.217 77.700 1.00 45.62 298 THR A C 1
ATOM 2439 O O . THR A 1 298 ? -52.921 -35.653 77.077 1.00 45.62 298 THR A O 1
ATOM 2442 N N . PRO A 1 299 ? -51.337 -34.067 77.364 1.00 41.59 299 PRO A N 1
ATOM 2443 C CA . PRO A 1 299 ? -51.705 -33.368 76.148 1.00 41.59 299 PRO A CA 1
ATOM 2444 C C . PRO A 1 299 ? -51.542 -34.360 74.997 1.00 41.59 299 PRO A C 1
ATOM 2446 O O . PRO A 1 299 ? -50.474 -34.949 74.816 1.00 41.59 299 PRO A O 1
ATOM 2449 N N . THR A 1 300 ? -52.629 -34.607 74.265 1.00 38.22 300 THR A N 1
ATOM 2450 C CA . THR A 1 300 ? -52.592 -35.411 73.047 1.00 38.22 300 THR A CA 1
ATOM 2451 C C . THR A 1 300 ? -51.705 -34.673 72.059 1.00 38.22 300 THR A C 1
ATOM 2453 O O . THR A 1 300 ? -52.117 -33.745 71.371 1.00 38.22 300 THR A O 1
ATOM 2456 N N . ASN A 1 301 ? -50.443 -35.081 72.031 1.00 47.22 301 ASN A N 1
ATOM 2457 C CA . ASN A 1 301 ? -49.461 -34.685 71.047 1.00 47.22 301 ASN A CA 1
ATOM 2458 C C . ASN A 1 301 ? -49.759 -35.499 69.777 1.00 47.22 301 ASN A C 1
ATOM 2460 O O . ASN A 1 301 ? -49.094 -36.485 69.472 1.00 47.22 301 ASN A O 1
ATOM 2464 N N . GLN A 1 302 ? -50.841 -35.157 69.075 1.00 50.38 302 GLN A N 1
ATOM 2465 C CA . GLN A 1 302 ? -51.126 -35.674 67.737 1.00 50.38 302 GLN A CA 1
ATOM 2466 C C . GLN A 1 302 ? -51.257 -34.505 66.776 1.00 50.38 302 GLN A C 1
ATOM 2468 O O . GLN A 1 302 ? -52.323 -33.949 66.535 1.00 50.38 302 GLN A O 1
ATOM 2473 N N . GLY A 1 303 ? -50.104 -34.140 66.233 1.00 38.91 303 GLY A N 1
ATOM 2474 C CA . GLY A 1 303 ? -49.974 -33.106 65.226 1.00 38.91 303 GLY A CA 1
ATOM 2475 C C . GLY A 1 303 ? -48.660 -33.203 64.469 1.00 38.91 303 GLY A C 1
ATOM 2476 O O . GLY A 1 303 ? -48.141 -32.177 64.052 1.00 38.91 303 GLY A O 1
ATOM 2477 N N . ASN A 1 304 ? -48.129 -34.417 64.266 1.00 48.81 304 ASN A N 1
ATOM 2478 C CA . ASN A 1 304 ? -47.143 -34.687 63.219 1.00 48.81 304 ASN A CA 1
ATOM 2479 C C . ASN A 1 304 ? -47.804 -34.463 61.850 1.00 48.81 304 ASN A C 1
ATOM 2481 O O . ASN A 1 304 ? -48.133 -35.403 61.133 1.00 48.81 304 ASN A O 1
ATOM 2485 N N . LYS A 1 305 ? -48.028 -33.204 61.481 1.00 47.78 305 LYS A N 1
ATOM 2486 C CA . LYS A 1 305 ? -48.136 -32.811 60.082 1.00 47.78 305 LYS A CA 1
ATOM 2487 C C . LYS A 1 305 ? -46.774 -32.257 59.721 1.00 47.78 305 LYS A C 1
ATOM 2489 O O . LYS A 1 305 ? -46.487 -31.088 59.955 1.00 47.78 305 LYS A O 1
ATOM 2494 N N . ALA A 1 306 ? -45.929 -33.150 59.213 1.00 45.19 306 ALA A N 1
ATOM 2495 C CA . ALA A 1 306 ? -44.734 -32.770 58.487 1.00 45.19 306 ALA A CA 1
ATOM 2496 C C . ALA A 1 306 ? -45.147 -31.730 57.438 1.00 45.19 306 ALA A C 1
ATOM 2498 O O . ALA A 1 306 ? -45.844 -32.046 56.472 1.00 45.19 306 ALA A O 1
ATOM 2499 N N . LEU A 1 307 ? -44.783 -30.472 57.680 1.00 54.31 307 LEU A N 1
ATOM 2500 C CA . LEU A 1 307 ? -44.812 -29.451 56.646 1.00 54.31 307 LEU A CA 1
ATOM 2501 C C . LEU A 1 307 ? -43.887 -29.935 55.521 1.00 54.31 307 LEU A C 1
ATOM 2503 O O . LEU A 1 307 ? -42.851 -30.542 55.809 1.00 54.31 307 LEU A O 1
ATOM 2507 N N . PRO A 1 308 ? -44.271 -29.744 54.250 1.00 47.72 308 PRO A N 1
ATOM 2508 C CA . PRO A 1 308 ? -43.559 -30.341 53.136 1.00 47.72 308 PRO A CA 1
ATOM 2509 C C . PRO A 1 308 ? -42.108 -29.868 53.154 1.00 47.72 308 PRO A C 1
ATOM 2511 O O . PRO A 1 308 ? -41.837 -28.668 53.212 1.00 47.72 308 PRO A O 1
ATOM 2514 N N . PHE A 1 309 ? -41.178 -30.822 53.113 1.00 47.56 309 PHE A N 1
ATOM 2515 C CA . PHE A 1 309 ? -39.764 -30.540 52.919 1.00 47.56 309 PHE A CA 1
ATOM 2516 C C . PHE A 1 309 ? -39.611 -29.723 51.634 1.00 47.56 309 PHE A C 1
ATOM 2518 O O . PHE A 1 309 ? -39.784 -30.244 50.530 1.00 47.56 309 PHE A O 1
ATOM 2525 N N . ILE A 1 310 ? -39.288 -28.438 51.771 1.00 57.47 310 ILE A N 1
ATOM 2526 C CA . ILE A 1 310 ? -38.797 -27.646 50.650 1.00 57.47 310 ILE A CA 1
ATOM 2527 C C . ILE A 1 310 ? -37.420 -28.217 50.320 1.00 57.47 310 ILE A C 1
ATOM 2529 O O . ILE A 1 310 ? -36.445 -28.010 51.042 1.00 57.47 310 ILE A O 1
ATOM 2533 N N . LYS A 1 311 ? -37.361 -28.997 49.240 1.00 52.91 311 LYS A N 1
ATOM 2534 C CA . LYS A 1 311 ? -36.112 -29.448 48.632 1.00 52.91 311 LYS A CA 1
ATOM 2535 C C . LYS A 1 311 ? -35.416 -28.213 48.062 1.00 52.91 311 LYS A C 1
ATOM 2537 O O . LYS A 1 311 ? -35.804 -27.712 47.010 1.00 52.91 311 LYS A O 1
ATOM 2542 N N . VAL A 1 312 ? -34.406 -27.714 48.768 1.00 48.72 312 VAL A N 1
ATOM 2543 C CA . VAL A 1 312 ? -33.459 -26.748 48.209 1.00 48.72 312 VAL A CA 1
ATOM 2544 C C . VAL A 1 312 ? -32.631 -27.506 47.175 1.00 48.72 312 VAL A C 1
ATOM 2546 O O . VAL A 1 312 ? -31.849 -28.389 47.518 1.00 48.72 312 VAL A O 1
ATOM 2549 N N . ILE A 1 313 ? -32.875 -27.223 45.898 1.00 55.28 313 ILE A N 1
ATOM 2550 C CA . ILE A 1 313 ? -32.015 -27.670 44.808 1.00 55.28 313 ILE A CA 1
ATOM 2551 C C . ILE A 1 313 ? -30.905 -26.626 44.714 1.00 55.28 313 ILE A C 1
ATOM 2553 O O . ILE A 1 313 ? -31.147 -25.497 44.292 1.00 55.28 313 ILE A O 1
ATOM 2557 N N . GLU A 1 314 ? -29.702 -26.994 45.146 1.00 45.53 314 GLU A N 1
ATOM 2558 C CA . GLU A 1 314 ? -28.495 -26.236 44.834 1.00 45.53 314 GLU A CA 1
ATOM 2559 C C . GLU A 1 314 ? -28.269 -26.311 43.322 1.00 45.53 314 GLU A C 1
ATOM 2561 O O . GLU A 1 314 ? -27.869 -27.343 42.781 1.00 45.53 314 GLU A O 1
ATOM 2566 N N . ILE A 1 315 ? -28.554 -25.217 42.620 1.00 51.34 315 ILE A N 1
ATOM 2567 C CA . ILE A 1 315 ? -28.073 -25.042 41.255 1.00 51.34 315 ILE A CA 1
ATOM 2568 C C . ILE A 1 315 ? -26.653 -24.506 41.397 1.00 51.34 315 ILE A C 1
ATOM 2570 O O . ILE A 1 315 ? -26.454 -23.370 41.826 1.00 51.34 315 ILE A O 1
ATOM 2574 N N . LYS A 1 316 ? -25.665 -25.351 41.085 1.00 44.75 316 LYS A N 1
ATOM 2575 C CA . LYS A 1 316 ? -24.286 -24.902 40.888 1.00 44.75 316 LYS A CA 1
ATOM 2576 C C . LYS A 1 316 ? -24.287 -23.854 39.780 1.00 44.75 316 LYS A C 1
ATOM 2578 O O . LYS A 1 316 ? -24.678 -24.173 38.656 1.00 44.75 316 LYS A O 1
ATOM 2583 N N . SER A 1 317 ? -23.832 -22.650 40.104 1.00 42.75 317 SER A N 1
ATOM 2584 C CA . SER A 1 317 ? -23.432 -21.643 39.129 1.00 42.75 317 SER A CA 1
ATOM 2585 C C . SER A 1 317 ? -22.034 -21.153 39.435 1.00 42.75 317 SER A C 1
ATOM 2587 O O . SER A 1 317 ? -21.677 -21.116 40.635 1.00 42.75 317 SER A O 1
#

Radius of gyration: 86.29 Å; chains: 1; bounding box: 167×90×214 Å

Organism: NCBI:txid409849

Foldseek 3Di:
DFDWDWDWDDDPPDIDIDTDGDDDDPPDPPVVVVVVVVVVVVVVVVVVVVCVVLVPDPVSVVVVVVVVVVVVVVVVVVVVVVVPDDPDPPDDDPPVVVVVVVVVVVVVVVVVVVVVVVVVVVVVVVVVVVVVVVVVVVVVVVVVVVVVVVVVVVVVVVVVVVVVVVVVVVVVVVVVVVVVVVVVVVVVVVVCCVVVVVVVVVVVVVVVVVVVVVVVVVVVVVVVVVVVVVVVVVVVVVVVVVVVVVVVVVVVVVVVVVVVVVVVVVVVVVVVVVVDDDDDDDPDDDDDPPPPPPDDPDPPPPDPPPDDPPPDDPDDD

InterPro domains:
  IPR051375 Tuftelin/GRINL1A/MYZAP/CCD68 [PTHR23171] (93-278)

pLDDT: mean 76.49, std 23.6, range [35.34, 98.75]

Sequence (317 aa):
MHTYCFITSFSLNHCYVTQVYLESRPDTAESHQHNLRMLNDEVSQIQEVTLMLFGHSPLSLFYFLAFLTPVLLATLILIDHATSCLPVQAGDNQDETRQLREATKRLYAQLKEMEKRHQEEKQRLQAENDKHRARLREQSERLQKAEERSEERGQQVEELQRLLGNIQLESGILKDKMAAGEEELLQLKAEKKGGQDNKCTDLEKEVATLKEKIHHLDDMLKSQQRKVRHMIEQLQNSRTVLQERDRYICDLEEKVAFLEAENREMHDHMEYLMAGQDPPPLSTNDKKPEVVYSKPLTPTNQGNKALPFIKVIEIKS